Protein AF-A0A557XUX2-F1 (afdb_monomer_lite)

pLDDT: mean 74.38, std 16.82, range [38.16, 96.44]

Sequence (287 aa):
MSWQYRKSKKVGPFRFTASKRGVSSSVGFGGYRVTRRADGSYQRTVRIPGTGVYNTRRIGSPRRPQSALSSGVGFGVGFMLTRLLFWPLLIIGVLLLVFAWKALLVWGLIITAIVLTRRYLRQRQRADGFADLNVSGPLAQTVCQILDASVEANGTLNIKDALNTVLDANPSLPVVEAGSYIGGIIGTYRPQYRPLVPANVGTIAEDAYRERVFLRTLAKNGVNIRQPIDQAHTVCQVLDTGVTFEQMSWRVAKLNDISPLDAARFVGTAIAAYCPQHNSLMEEPPK

Foldseek 3Di:
DDDWDWDWDDDPQKIWIQGPLGIKIKGDDDFWIWIQDSLRWIWIWGGDPPPRDIDIDIDDDRPDPPPPPDPDDDPPVVVVVCVVVVVVVVVVVVVVVVVVVVVVVVVVVVVVVVVVVVVVVVVVCVVVVVVVPPCVDVVVVVLVVVQVVCCVPPVARPVVVSLVVQCVVPVPDDSVVSLVVVVVSCVPPPVPCVVRPDPCVVVVVLLVVLVVVLVVQLVVVVQDAPPLPVVLVVLQVVVVVVDALQRQLVVRCVVGVHDSVSSSSSSQSSCVRPPVVCNVSVVDDDD

Radius of gyration: 44.86 Å; chains: 1; bounding box: 102×71×106 Å

Secondary structure (DSSP, 8-state):
-----EEEEEETTEEEEEETTEEEEEEEETTEEEEE-TTS-EEEEEE-TTT--EEEEEES--------------TTTHHHHHHHHHHHHHHHHHHHHHHHHHHHHHHHHHHHHHHHHHHHHHHHHHHHHHHS--TTSHHHHHHHHHHHHHHHHHSS--HHHHHHHHHHH-TTS-HHHHHHHHHHHHHHH-GGGGGGS-TTHHHHHHHHHHHHHHHHHHHHTT---SSHHHHHHHHHHHHTTT--HHHHHHHHHHHHT--HHHHHHHHHHHHHHH-GGGGGGGT----

Organism: NCBI:txid2592811

InterPro domains:
  IPR007969 Domain of unknown function DUF732 [PF05305] (211-277)
  IPR025330 Domain of unknown function DUF4236 [PF14020] (3-55)

Structure (mmCIF, N/CA/C/O backbone):
data_AF-A0A557XUX2-F1
#
_entry.id   AF-A0A557XUX2-F1
#
loop_
_atom_site.group_PDB
_atom_site.id
_atom_site.type_symbol
_atom_site.label_atom_id
_atom_site.label_alt_id
_atom_site.label_comp_id
_atom_site.label_asym_id
_atom_site.label_entity_id
_atom_site.label_seq_id
_atom_site.pdbx_PDB_ins_code
_atom_site.Cartn_x
_atom_site.Cartn_y
_atom_site.Cartn_z
_atom_site.occupancy
_atom_site.B_iso_or_equiv
_atom_site.auth_seq_id
_atom_site.auth_comp_id
_atom_site.auth_asym_id
_atom_site.auth_atom_id
_atom_site.pdbx_PDB_model_num
ATOM 1 N N . MET A 1 1 ? 68.648 -26.280 -43.657 1.00 55.72 1 MET A N 1
ATOM 2 C CA . MET A 1 1 ? 67.562 -26.905 -42.862 1.00 55.72 1 MET A CA 1
ATOM 3 C C . MET A 1 1 ? 66.474 -25.872 -42.577 1.00 55.72 1 MET A C 1
ATOM 5 O O . MET A 1 1 ? 66.709 -24.946 -41.811 1.00 55.72 1 MET A O 1
ATOM 9 N N . SER A 1 2 ? 65.302 -25.953 -43.218 1.00 70.75 2 SER A N 1
ATOM 10 C CA . SER A 1 2 ? 64.223 -24.987 -42.956 1.00 70.75 2 SER A CA 1
ATOM 11 C C . SER A 1 2 ? 63.582 -25.276 -41.594 1.00 70.75 2 SER A C 1
ATOM 13 O O . SER A 1 2 ? 62.934 -26.310 -41.437 1.00 70.75 2 SER A O 1
ATOM 15 N N . TRP A 1 3 ? 63.714 -24.375 -40.621 1.00 68.56 3 TRP A N 1
ATOM 16 C CA . TRP A 1 3 ? 62.995 -24.474 -39.346 1.00 68.56 3 TRP A CA 1
ATOM 17 C C . TRP A 1 3 ? 61.487 -24.480 -39.606 1.00 68.56 3 TRP A C 1
ATOM 19 O O . TRP A 1 3 ? 60.969 -23.500 -40.132 1.00 68.56 3 TRP A O 1
ATOM 29 N N . GLN A 1 4 ? 60.763 -25.553 -39.285 1.00 77.50 4 GLN A N 1
ATOM 30 C CA . GLN A 1 4 ? 59.304 -25.613 -39.430 1.00 77.50 4 GLN A CA 1
ATOM 31 C C . GLN A 1 4 ? 58.644 -25.444 -38.057 1.00 77.50 4 GLN A C 1
ATOM 33 O O . GLN A 1 4 ? 58.674 -26.350 -37.232 1.00 77.50 4 GLN A O 1
ATOM 38 N N . TYR A 1 5 ? 58.020 -24.288 -37.807 1.00 76.44 5 TYR A N 1
ATOM 39 C CA . TYR A 1 5 ? 57.214 -24.082 -36.603 1.00 76.44 5 TYR A CA 1
ATOM 40 C C . TYR A 1 5 ? 55.754 -24.451 -36.880 1.00 76.44 5 TYR A C 1
ATOM 42 O O . TYR A 1 5 ? 55.067 -23.807 -37.682 1.00 76.44 5 TYR A O 1
ATOM 50 N N . ARG A 1 6 ? 55.284 -25.501 -36.204 1.00 83.19 6 ARG A N 1
ATOM 51 C CA . ARG A 1 6 ? 53.879 -25.908 -36.170 1.00 83.19 6 ARG A CA 1
ATOM 52 C C . ARG A 1 6 ? 53.527 -26.322 -34.750 1.00 83.19 6 ARG A C 1
ATOM 54 O O . ARG A 1 6 ? 54.064 -27.299 -34.236 1.00 83.19 6 ARG A O 1
ATOM 61 N N . LYS A 1 7 ? 52.588 -25.615 -34.129 1.00 86.00 7 LYS A N 1
ATOM 62 C CA . LYS A 1 7 ? 52.033 -25.992 -32.824 1.00 86.00 7 LYS A CA 1
ATOM 63 C C . LYS A 1 7 ? 50.523 -26.109 -32.951 1.00 86.00 7 LYS A C 1
ATOM 65 O O . LYS A 1 7 ? 49.873 -25.258 -33.553 1.00 86.00 7 LYS A O 1
ATOM 70 N N . SER A 1 8 ? 49.956 -27.187 -32.415 1.00 85.69 8 SER A N 1
ATOM 71 C CA . SER A 1 8 ? 48.505 -27.358 -32.357 1.00 85.69 8 SER A CA 1
ATOM 72 C C . SER A 1 8 ? 48.067 -27.752 -30.960 1.00 85.69 8 SER A C 1
ATOM 74 O O . SER A 1 8 ? 48.610 -28.715 -30.425 1.00 85.69 8 SER A O 1
ATOM 76 N N . LYS A 1 9 ? 47.065 -27.060 -30.412 1.00 88.31 9 LYS A N 1
ATOM 77 C CA . LYS A 1 9 ? 46.442 -27.383 -29.123 1.00 88.31 9 LYS A CA 1
ATOM 78 C C . LYS A 1 9 ? 44.961 -27.688 -29.353 1.00 88.31 9 LYS A C 1
ATOM 80 O O . LYS A 1 9 ? 44.287 -26.995 -30.120 1.00 88.31 9 LYS A O 1
ATOM 85 N N . LYS A 1 10 ? 44.483 -28.779 -28.755 1.00 82.94 10 LYS A N 1
ATOM 86 C CA . LYS A 1 10 ? 43.071 -29.179 -28.768 1.00 82.94 10 LYS A CA 1
ATOM 87 C C . LYS A 1 10 ? 42.439 -28.750 -27.450 1.00 82.94 10 LYS A C 1
ATOM 89 O O . LYS A 1 10 ? 43.042 -28.961 -26.404 1.00 82.94 10 LYS A O 1
ATOM 94 N N . VAL A 1 11 ? 41.253 -28.165 -27.525 1.00 83.62 11 VAL A N 1
ATOM 95 C CA . VAL A 1 11 ? 40.433 -27.787 -26.374 1.00 83.62 11 VAL A CA 1
ATOM 96 C C . VAL A 1 11 ? 39.006 -28.224 -26.706 1.00 83.62 11 VAL A C 1
ATOM 98 O O . VAL A 1 11 ? 38.283 -27.538 -27.428 1.00 83.62 11 VAL A O 1
ATOM 101 N N . GLY A 1 12 ? 38.643 -29.434 -26.271 1.00 83.81 12 GLY A N 1
ATOM 102 C CA . GLY A 1 12 ? 37.347 -30.049 -26.575 1.00 83.81 12 GLY A CA 1
ATOM 103 C C . GLY A 1 12 ? 37.102 -30.235 -28.087 1.00 83.81 12 GLY A C 1
ATOM 104 O O . GLY A 1 12 ? 38.005 -30.697 -28.794 1.00 83.81 12 GLY A O 1
ATOM 105 N N . PRO A 1 13 ? 35.915 -29.875 -28.617 1.00 80.38 13 PRO A N 1
ATOM 106 C CA . PRO A 1 13 ? 35.594 -30.008 -30.042 1.00 80.38 13 PRO A CA 1
ATOM 107 C C . PRO A 1 13 ? 36.349 -29.003 -30.928 1.00 80.38 13 PRO A C 1
ATOM 109 O O . PRO A 1 13 ? 36.249 -29.070 -32.155 1.00 80.38 13 PRO A O 1
ATOM 112 N N . PHE A 1 14 ? 37.125 -28.089 -30.330 1.00 86.00 14 PHE A N 1
ATOM 113 C CA . PHE A 1 14 ? 37.915 -27.083 -31.026 1.00 86.00 14 PHE A CA 1
ATOM 114 C C . PHE A 1 14 ? 39.403 -27.451 -31.057 1.00 86.00 14 PHE A C 1
ATOM 116 O O . PHE A 1 14 ? 40.011 -27.879 -30.075 1.00 86.00 14 PHE A O 1
ATOM 123 N N . ARG A 1 15 ? 40.040 -27.240 -32.208 1.00 84.12 15 ARG A N 1
ATOM 124 C CA . ARG A 1 15 ? 41.489 -27.376 -32.388 1.00 84.12 15 ARG A CA 1
ATOM 125 C C . ARG A 1 15 ? 42.036 -26.132 -33.057 1.00 84.12 15 ARG A C 1
ATOM 127 O O . ARG A 1 15 ? 41.608 -25.790 -34.157 1.00 84.12 15 ARG A O 1
ATOM 134 N N . PHE A 1 16 ? 43.048 -25.543 -32.437 1.00 89.56 16 PHE A N 1
ATOM 135 C CA . PHE A 1 16 ? 43.790 -24.415 -32.982 1.00 89.56 16 PHE A CA 1
ATOM 136 C C . PHE A 1 16 ? 45.163 -24.900 -33.439 1.00 89.56 16 PHE A C 1
ATOM 138 O O . PHE A 1 16 ? 45.843 -25.632 -32.719 1.00 89.56 16 PHE A O 1
ATOM 145 N N . THR A 1 17 ? 45.556 -24.554 -34.663 1.00 87.31 17 THR A N 1
ATOM 146 C CA . THR A 1 17 ? 46.877 -24.872 -35.221 1.00 87.31 17 THR A CA 1
ATOM 147 C C . THR A 1 17 ? 47.522 -23.596 -35.733 1.00 87.31 17 THR A C 1
ATOM 149 O O . THR A 1 17 ? 47.038 -23.003 -36.698 1.00 87.31 17 THR A O 1
ATOM 152 N N . ALA A 1 18 ? 48.622 -23.203 -35.099 1.00 85.81 18 ALA A N 1
ATOM 153 C CA . ALA A 1 18 ? 49.483 -22.120 -35.542 1.00 85.81 18 ALA A CA 1
ATOM 154 C C . ALA A 1 18 ? 50.598 -22.689 -36.430 1.00 85.81 18 ALA A C 1
ATOM 156 O O . ALA A 1 18 ? 51.245 -23.685 -36.088 1.00 85.81 18 ALA A O 1
ATOM 157 N N . SER A 1 19 ? 50.792 -22.075 -37.593 1.00 82.06 19 SER A N 1
ATOM 158 C CA . SER A 1 19 ? 51.809 -22.442 -38.580 1.00 82.06 19 SER A CA 1
ATOM 159 C C . SER A 1 19 ? 52.417 -21.182 -39.194 1.00 82.06 19 SER A C 1
ATOM 161 O O . SER A 1 19 ? 51.847 -20.103 -39.057 1.00 82.06 19 SER A O 1
ATOM 163 N N . LYS A 1 20 ? 53.514 -21.313 -39.950 1.00 77.12 20 LYS A N 1
ATOM 164 C CA . LYS A 1 20 ? 54.128 -20.187 -40.682 1.00 77.12 20 LYS A CA 1
ATOM 165 C C . LYS A 1 20 ? 53.169 -19.406 -41.590 1.00 77.12 20 LYS A C 1
ATOM 167 O O . LYS A 1 20 ? 53.415 -18.240 -41.853 1.00 77.12 20 LYS A O 1
ATOM 172 N N . ARG A 1 21 ? 52.103 -20.045 -42.088 1.00 73.50 21 ARG A N 1
ATOM 173 C CA . ARG A 1 21 ? 51.112 -19.414 -42.978 1.00 73.50 21 ARG A CA 1
ATOM 174 C C . ARG A 1 21 ? 49.969 -18.726 -42.220 1.00 73.50 21 ARG A C 1
ATOM 176 O O . ARG A 1 21 ? 49.113 -18.138 -42.862 1.00 73.50 21 ARG A O 1
ATOM 183 N N . GLY A 1 22 ? 49.932 -18.825 -40.888 1.00 80.00 22 GLY A N 1
ATOM 184 C CA . GLY A 1 22 ? 48.901 -18.235 -40.032 1.00 80.00 22 GLY A CA 1
ATOM 185 C C . GLY A 1 22 ? 48.239 -19.233 -39.076 1.00 80.00 22 GLY A C 1
ATOM 186 O O . GLY A 1 22 ? 48.661 -20.392 -38.938 1.00 80.00 22 GLY A O 1
ATOM 187 N N . VAL A 1 23 ? 47.186 -18.759 -38.405 1.00 83.31 23 VAL A N 1
ATOM 188 C CA . VAL A 1 23 ? 46.397 -19.520 -37.427 1.00 83.31 23 VAL A CA 1
ATOM 189 C C . VAL A 1 23 ? 45.176 -20.128 -38.112 1.00 83.31 23 VAL A C 1
ATOM 191 O O . VAL A 1 23 ? 44.406 -19.441 -38.774 1.00 83.31 23 VAL A O 1
ATOM 194 N N . SER A 1 24 ? 44.993 -21.434 -37.936 1.00 82.69 24 SER A N 1
ATOM 195 C CA . SER A 1 24 ? 43.801 -22.163 -38.374 1.00 82.69 24 SER A CA 1
ATOM 196 C C . SER A 1 24 ? 43.030 -22.677 -37.167 1.00 82.69 24 SER A C 1
ATOM 198 O O . SER A 1 24 ? 43.626 -23.118 -36.179 1.00 82.69 24 SER A O 1
ATOM 200 N N . SER A 1 25 ? 41.706 -22.637 -37.252 1.00 88.50 25 SER A N 1
ATOM 201 C CA . SER A 1 25 ? 40.810 -23.180 -36.236 1.00 88.50 25 SER A CA 1
ATOM 202 C C . SER A 1 25 ? 39.904 -24.225 -36.868 1.00 88.50 25 SER A C 1
ATOM 204 O O . SER A 1 25 ? 39.473 -24.103 -38.011 1.00 88.50 25 SER A O 1
ATOM 206 N N . SER A 1 26 ? 39.628 -25.299 -36.144 1.00 85.12 26 SER A N 1
ATOM 207 C CA . SER A 1 26 ? 38.652 -26.291 -36.579 1.00 85.12 26 SER A CA 1
ATOM 208 C C . SER A 1 26 ? 37.741 -26.665 -35.437 1.00 85.12 26 SER A C 1
ATOM 210 O O . SER A 1 26 ? 38.233 -26.855 -34.328 1.00 85.12 26 SER A O 1
ATOM 212 N N . VAL A 1 27 ? 36.461 -26.821 -35.745 1.00 88.06 27 VAL A N 1
ATOM 213 C CA . VAL A 1 27 ? 35.429 -27.309 -34.836 1.00 88.06 27 VAL A CA 1
ATOM 214 C C . VAL A 1 27 ? 34.801 -28.558 -35.438 1.00 88.06 27 VAL A C 1
ATOM 216 O O . VAL A 1 27 ? 34.505 -28.591 -36.635 1.00 88.06 27 VAL A O 1
ATOM 219 N N . GLY A 1 28 ? 34.642 -29.617 -34.654 1.00 81.12 28 GLY A N 1
ATOM 220 C CA . GLY A 1 28 ? 33.952 -30.808 -35.134 1.00 81.12 28 GLY A CA 1
ATOM 221 C C . GLY A 1 28 ? 33.774 -31.886 -34.082 1.00 81.12 28 GLY A C 1
ATOM 222 O O . GLY A 1 28 ? 34.595 -32.025 -33.177 1.00 81.12 28 GLY A O 1
ATOM 223 N N . PHE A 1 29 ? 32.713 -32.667 -34.249 1.00 76.12 29 PHE A N 1
ATOM 224 C CA . PHE A 1 29 ? 32.339 -33.780 -33.388 1.00 76.12 29 PHE A CA 1
ATOM 225 C C . PHE A 1 29 ? 31.691 -34.890 -34.230 1.00 76.12 29 PHE A C 1
ATOM 227 O O . PHE A 1 29 ? 31.008 -34.597 -35.210 1.00 76.12 29 PHE A O 1
ATOM 234 N N . GLY A 1 30 ? 31.944 -36.156 -33.875 1.00 70.81 30 GLY A N 1
ATOM 235 C CA . GLY A 1 30 ? 31.104 -37.304 -34.255 1.00 70.81 30 GLY A CA 1
ATOM 236 C C . GLY A 1 30 ? 30.671 -37.418 -35.724 1.00 70.81 30 GLY A C 1
ATOM 237 O O . GLY A 1 30 ? 29.513 -37.707 -35.982 1.00 70.81 30 GLY A O 1
ATOM 238 N N . GLY A 1 31 ? 31.569 -37.175 -36.687 1.00 77.25 31 GLY A N 1
ATOM 239 C CA . GLY A 1 31 ? 31.286 -37.321 -38.127 1.00 77.25 31 GLY A CA 1
ATOM 240 C C . GLY A 1 31 ? 31.215 -36.007 -38.910 1.00 77.25 31 GLY A C 1
ATOM 241 O O . GLY A 1 31 ? 31.372 -36.018 -40.128 1.00 77.25 31 GLY A O 1
ATOM 242 N N . TYR A 1 32 ? 31.099 -34.857 -38.242 1.00 83.56 32 TYR A N 1
ATOM 243 C CA . TYR A 1 32 ? 31.076 -33.546 -38.895 1.00 83.56 32 TYR A CA 1
ATOM 244 C C . TYR A 1 32 ? 32.201 -32.637 -38.398 1.00 83.56 32 TYR A C 1
ATOM 246 O O . TYR A 1 32 ? 32.361 -32.427 -37.196 1.00 83.56 32 TYR A O 1
ATOM 254 N N . ARG A 1 33 ? 32.994 -32.067 -39.314 1.00 81.81 33 ARG A N 1
ATOM 255 C CA . ARG A 1 33 ? 34.072 -31.130 -38.972 1.00 81.81 33 ARG A CA 1
ATOM 256 C C . ARG A 1 33 ? 34.165 -29.985 -39.967 1.00 81.81 33 ARG A C 1
ATOM 258 O O . ARG A 1 33 ? 34.251 -30.206 -41.172 1.00 81.81 33 ARG A O 1
ATOM 265 N N . VAL A 1 34 ? 34.263 -28.766 -39.452 1.00 87.44 34 VAL A N 1
ATOM 266 C CA . VAL A 1 34 ? 34.557 -27.561 -40.229 1.00 87.44 34 VAL A CA 1
ATOM 267 C C . VAL A 1 34 ? 35.918 -27.028 -39.805 1.00 87.44 34 VAL A C 1
ATOM 269 O O . VAL A 1 34 ? 36.206 -26.859 -38.623 1.00 87.44 34 VAL A O 1
ATOM 272 N N . THR A 1 35 ? 36.792 -26.792 -40.775 1.00 84.88 35 THR A N 1
ATOM 273 C CA . THR A 1 35 ? 38.131 -26.240 -40.562 1.00 84.88 35 THR A CA 1
ATOM 274 C C . THR A 1 35 ? 38.252 -24.928 -41.309 1.00 84.88 35 THR A C 1
ATOM 276 O O . THR A 1 35 ? 38.143 -24.907 -42.529 1.00 84.88 35 THR A O 1
ATOM 279 N N . ARG A 1 36 ? 38.525 -23.844 -40.590 1.00 86.00 36 ARG A N 1
ATOM 280 C CA . ARG A 1 36 ? 38.968 -22.581 -41.165 1.00 86.00 36 ARG A CA 1
ATOM 281 C C . ARG A 1 36 ? 40.484 -22.624 -41.298 1.00 86.00 36 ARG A C 1
ATOM 283 O O . ARG A 1 36 ? 41.202 -22.744 -40.303 1.00 86.00 36 ARG A O 1
ATOM 290 N N . ARG A 1 37 ? 40.977 -22.583 -42.529 1.00 81.81 37 ARG A N 1
ATOM 291 C CA . ARG A 1 37 ? 42.411 -22.608 -42.820 1.00 81.81 37 ARG A CA 1
ATOM 292 C C . ARG A 1 37 ? 43.014 -21.208 -42.769 1.00 81.81 37 ARG A C 1
ATOM 294 O O . ARG A 1 37 ? 42.309 -20.204 -42.787 1.00 81.81 37 ARG A O 1
ATOM 301 N N . ALA A 1 38 ? 44.341 -21.165 -42.714 1.00 77.75 38 ALA A N 1
ATOM 302 C CA . ALA A 1 38 ? 45.095 -19.918 -42.667 1.00 77.75 38 ALA A CA 1
ATOM 303 C C . ALA A 1 38 ? 44.995 -19.089 -43.968 1.00 77.75 38 ALA A C 1
ATOM 305 O O . ALA A 1 38 ? 45.224 -17.890 -43.939 1.00 77.75 38 ALA A O 1
ATOM 306 N N . ASP A 1 39 ? 44.600 -19.709 -45.087 1.00 73.31 39 ASP A N 1
ATOM 307 C CA . ASP A 1 39 ? 44.318 -19.051 -46.375 1.00 73.31 39 ASP A CA 1
ATOM 308 C C . ASP A 1 39 ? 42.904 -18.433 -46.449 1.00 73.31 39 ASP A C 1
ATOM 310 O O . ASP A 1 39 ? 42.496 -17.929 -47.493 1.00 73.31 39 ASP A O 1
ATOM 314 N N . GLY A 1 40 ? 42.132 -18.501 -45.359 1.00 73.62 40 GLY A N 1
ATOM 315 C CA . GLY A 1 40 ? 40.749 -18.031 -45.305 1.00 73.62 40 GLY A CA 1
ATOM 316 C C . GLY A 1 40 ? 39.729 -18.992 -45.922 1.00 73.62 40 GLY A C 1
ATOM 317 O O . GLY A 1 40 ? 38.533 -18.720 -45.834 1.00 73.62 40 GLY A O 1
ATOM 318 N N . SER A 1 41 ? 40.158 -20.126 -46.492 1.00 81.44 41 SER A N 1
ATOM 319 C CA . SER A 1 41 ? 39.240 -21.144 -47.009 1.00 81.44 41 SER A CA 1
ATOM 320 C C . SER A 1 41 ? 38.597 -21.946 -45.873 1.00 81.44 41 SER A C 1
ATOM 322 O O . SER A 1 41 ? 39.231 -22.249 -44.852 1.00 81.44 41 SER A O 1
ATOM 324 N N . TYR A 1 42 ? 37.334 -22.331 -46.058 1.00 88.25 42 TYR A N 1
ATOM 325 C CA . TYR A 1 42 ? 36.645 -23.257 -45.166 1.00 88.25 42 TYR A CA 1
ATOM 326 C C . TYR A 1 42 ? 36.701 -24.659 -45.767 1.00 88.25 42 TYR A C 1
ATOM 328 O O . TYR A 1 42 ? 36.461 -24.862 -46.950 1.00 88.25 42 TYR A O 1
ATOM 336 N N . GLN A 1 43 ? 37.033 -25.663 -44.968 1.00 86.06 43 GLN A N 1
ATOM 337 C CA . GLN A 1 43 ? 36.965 -27.064 -45.366 1.00 86.06 43 GLN A CA 1
ATOM 338 C C . GLN A 1 43 ? 35.928 -27.762 -44.499 1.00 86.06 43 GLN A C 1
ATOM 340 O O . GLN A 1 43 ? 36.078 -27.822 -43.279 1.00 86.06 43 GLN A O 1
ATOM 345 N N . ARG A 1 44 ? 34.895 -28.308 -45.137 1.00 90.50 44 ARG A N 1
ATOM 346 C CA . ARG A 1 44 ? 33.876 -29.139 -44.502 1.00 90.50 44 ARG A CA 1
ATOM 347 C C . ARG A 1 44 ? 34.206 -30.601 -44.768 1.00 90.50 44 ARG A C 1
ATOM 349 O O . ARG A 1 44 ? 34.337 -31.000 -45.921 1.00 90.50 44 ARG A O 1
ATOM 356 N N . THR A 1 45 ? 34.328 -31.384 -43.707 1.00 86.50 45 THR A N 1
ATOM 357 C CA . THR A 1 45 ? 34.511 -32.835 -43.748 1.00 86.50 45 THR A CA 1
ATOM 358 C C . THR A 1 45 ? 33.286 -33.490 -43.132 1.00 86.50 45 THR A C 1
ATOM 360 O O . THR A 1 45 ? 32.979 -33.236 -41.968 1.00 86.50 45 THR A O 1
ATOM 363 N N . VAL A 1 46 ? 32.612 -34.337 -43.905 1.00 86.31 46 VAL A N 1
ATOM 364 C CA . VAL A 1 46 ? 31.513 -35.187 -43.436 1.00 86.31 46 VAL A CA 1
ATOM 365 C C . VAL A 1 46 ? 31.969 -36.638 -43.544 1.00 86.31 46 VAL A C 1
ATOM 367 O O . VAL A 1 46 ? 32.471 -37.050 -44.588 1.00 86.31 46 VAL A O 1
ATOM 370 N N . ARG A 1 47 ? 31.847 -37.396 -42.459 1.00 84.25 47 ARG A N 1
ATOM 371 C CA . ARG A 1 47 ? 32.191 -38.813 -42.365 1.00 84.25 47 ARG A CA 1
ATOM 372 C C . ARG A 1 47 ? 30.959 -39.575 -41.904 1.00 84.25 47 ARG A C 1
ATOM 374 O O . ARG A 1 47 ? 30.375 -39.216 -40.884 1.00 84.25 47 ARG A O 1
ATOM 381 N N . ILE A 1 48 ? 30.623 -40.634 -42.632 1.00 80.62 48 ILE A N 1
ATOM 382 C CA . ILE A 1 48 ? 29.577 -41.570 -42.230 1.00 80.62 48 ILE A CA 1
ATOM 383 C C . ILE A 1 48 ? 30.216 -42.562 -41.240 1.00 80.62 48 ILE A C 1
ATOM 385 O O . ILE A 1 48 ? 31.238 -43.176 -41.566 1.00 80.62 48 ILE A O 1
ATOM 389 N N . PRO A 1 49 ? 29.711 -42.663 -40.000 1.00 75.94 49 PRO A N 1
ATOM 390 C CA . PRO A 1 49 ? 30.261 -43.580 -39.008 1.00 75.94 49 PRO A CA 1
ATOM 391 C C . PRO A 1 49 ? 30.083 -45.036 -39.465 1.00 75.94 49 PRO A C 1
ATOM 393 O O . PRO A 1 49 ? 29.065 -45.387 -40.049 1.00 75.94 49 PRO A O 1
ATOM 396 N N . GLY A 1 50 ? 31.091 -45.880 -39.229 1.00 73.12 50 GLY A N 1
ATOM 397 C CA . GLY A 1 50 ? 31.032 -47.320 -39.518 1.00 73.12 50 GLY A CA 1
ATOM 398 C C . GLY A 1 50 ? 31.295 -47.745 -40.970 1.00 73.12 50 GLY A C 1
ATOM 399 O O . GLY A 1 50 ? 31.567 -48.915 -41.194 1.00 73.12 50 GLY A O 1
ATOM 400 N N . THR A 1 51 ? 31.295 -46.830 -41.947 1.00 78.62 51 THR A N 1
ATOM 401 C CA . THR A 1 51 ? 31.421 -47.192 -43.380 1.00 78.62 51 THR A CA 1
ATOM 402 C C . THR A 1 51 ? 32.755 -46.804 -44.024 1.00 78.62 51 THR A C 1
ATOM 404 O O . THR A 1 51 ? 33.004 -47.131 -45.178 1.00 78.62 51 THR A O 1
ATOM 407 N N . GLY A 1 52 ? 33.623 -46.066 -43.319 1.00 78.50 52 GLY A N 1
ATOM 408 C CA . GLY A 1 52 ? 34.925 -45.613 -43.839 1.00 78.50 52 GLY A CA 1
ATOM 409 C C . GLY A 1 52 ? 34.853 -44.497 -44.897 1.00 78.50 52 GLY A C 1
ATOM 410 O O . GLY A 1 52 ? 35.883 -43.922 -45.251 1.00 78.50 52 GLY A O 1
ATOM 411 N N . VAL A 1 53 ? 33.654 -44.123 -45.350 1.00 79.56 53 VAL A N 1
ATOM 412 C CA . VAL A 1 53 ? 33.447 -43.115 -46.396 1.00 79.56 53 VAL A CA 1
ATOM 413 C C . VAL A 1 53 ? 33.502 -41.701 -45.811 1.00 79.56 53 VAL A C 1
ATOM 415 O O . VAL A 1 53 ? 32.822 -41.367 -44.834 1.00 79.56 53 VAL A O 1
ATOM 418 N N . TYR A 1 54 ? 34.314 -40.836 -46.423 1.00 79.25 54 TYR A N 1
ATOM 419 C CA . TYR A 1 54 ? 34.428 -39.424 -46.067 1.00 79.25 54 TYR A CA 1
ATOM 420 C C . TYR A 1 54 ? 34.324 -38.535 -47.308 1.00 79.25 54 TYR A C 1
ATOM 422 O O . TYR A 1 54 ? 34.902 -38.830 -48.348 1.00 79.25 54 TYR A O 1
ATOM 430 N N . ASN A 1 55 ? 33.629 -37.406 -47.181 1.00 83.06 55 ASN A N 1
ATOM 431 C CA . ASN A 1 55 ? 33.590 -36.364 -48.201 1.00 83.06 55 ASN A CA 1
ATOM 432 C C . ASN A 1 55 ? 34.167 -35.071 -47.618 1.00 83.06 55 ASN A C 1
ATOM 434 O O . ASN A 1 55 ? 33.693 -34.561 -46.596 1.00 83.06 55 ASN A O 1
ATOM 438 N N . THR A 1 56 ? 35.217 -34.546 -48.252 1.00 84.44 56 THR A N 1
ATOM 439 C CA . THR A 1 56 ? 35.789 -33.243 -47.908 1.00 84.44 56 THR A CA 1
ATOM 440 C C . THR A 1 56 ? 35.536 -32.242 -49.019 1.00 84.44 56 THR A C 1
ATOM 442 O O . THR A 1 56 ? 36.088 -32.385 -50.108 1.00 84.44 56 THR A O 1
ATOM 445 N N . ARG A 1 57 ? 34.801 -31.170 -48.723 1.00 83.38 57 ARG A N 1
ATOM 446 C CA . ARG A 1 57 ? 34.573 -30.066 -49.660 1.00 83.38 57 ARG A CA 1
ATOM 447 C C . ARG A 1 57 ? 35.237 -28.795 -49.147 1.00 83.38 57 ARG A C 1
ATOM 449 O O . ARG A 1 57 ? 35.035 -28.398 -47.998 1.00 83.38 57 ARG A O 1
ATOM 456 N N . ARG A 1 58 ? 36.047 -28.155 -49.994 1.00 80.50 58 ARG A N 1
ATOM 457 C CA . ARG A 1 58 ? 36.516 -26.784 -49.755 1.00 80.50 58 ARG A CA 1
ATOM 458 C C . ARG A 1 58 ? 35.399 -25.823 -50.166 1.00 80.50 58 ARG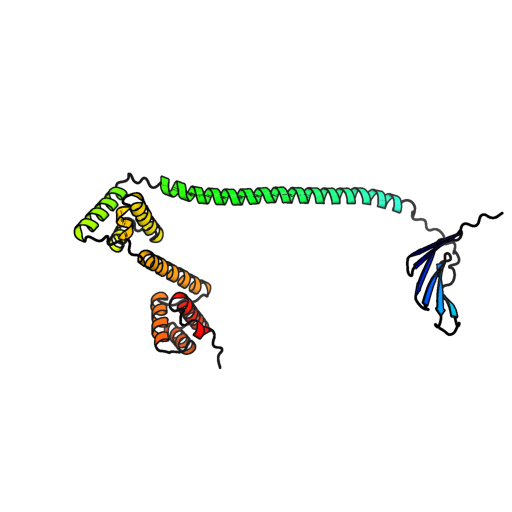 A C 1
ATOM 460 O O . ARG A 1 58 ? 34.883 -25.915 -51.272 1.00 80.50 58 ARG A O 1
ATOM 467 N N . ILE A 1 59 ? 35.017 -24.950 -49.250 1.00 76.75 59 ILE A N 1
ATOM 468 C CA . ILE A 1 59 ? 33.985 -23.932 -49.381 1.00 76.75 59 ILE A CA 1
ATOM 469 C C . ILE A 1 59 ? 34.716 -22.593 -49.237 1.00 76.75 59 ILE A C 1
ATOM 471 O O . ILE A 1 59 ? 35.250 -22.273 -48.175 1.00 76.75 59 ILE A O 1
ATOM 475 N N . GLY A 1 60 ? 34.809 -21.849 -50.336 1.00 65.88 60 GLY A N 1
ATOM 476 C CA . GLY A 1 60 ? 35.555 -20.593 -50.420 1.00 65.88 60 GLY A CA 1
ATOM 477 C C . GLY A 1 60 ? 36.858 -20.721 -51.212 1.00 65.88 60 GLY A C 1
ATOM 478 O O . GLY A 1 60 ? 37.676 -21.609 -50.965 1.00 65.88 60 GLY A O 1
ATOM 479 N N . SER A 1 61 ? 37.032 -19.816 -52.174 1.00 60.38 61 SER A N 1
ATOM 480 C CA . SER A 1 61 ? 38.292 -19.610 -52.888 1.00 60.38 61 SER A CA 1
ATOM 481 C C . SER A 1 61 ? 39.238 -18.790 -52.001 1.00 60.38 61 SER A C 1
ATOM 483 O O . SER A 1 61 ? 38.751 -17.884 -51.314 1.00 60.38 61 SER A O 1
ATOM 485 N N . PRO A 1 62 ? 40.558 -19.061 -51.969 1.00 57.72 62 PRO A N 1
ATOM 486 C CA . PRO A 1 62 ? 41.496 -18.122 -51.367 1.00 57.72 62 PRO A CA 1
ATOM 487 C C . PRO A 1 62 ? 41.287 -16.769 -52.051 1.00 57.72 62 PRO A C 1
ATOM 489 O O . PRO A 1 62 ? 41.406 -16.673 -53.274 1.00 57.72 62 PRO A O 1
ATOM 492 N N . ARG A 1 63 ? 40.929 -15.723 -51.292 1.00 53.41 63 ARG A N 1
ATOM 493 C CA . ARG A 1 63 ? 40.952 -14.363 -51.842 1.00 53.41 63 ARG A CA 1
ATOM 494 C C . ARG A 1 63 ? 42.378 -14.146 -52.337 1.00 53.41 63 ARG A C 1
ATOM 496 O O . ARG A 1 63 ? 43.303 -14.105 -51.527 1.00 53.41 63 ARG A O 1
ATOM 503 N N . ARG A 1 64 ? 42.563 -14.051 -53.662 1.00 55.72 64 ARG A N 1
ATOM 504 C CA . ARG A 1 64 ? 43.772 -13.443 -54.224 1.00 55.72 64 ARG A CA 1
ATOM 505 C C . ARG A 1 64 ? 43.933 -12.117 -53.476 1.00 55.72 64 ARG A C 1
ATOM 507 O O . ARG A 1 64 ? 42.927 -11.410 -53.364 1.00 55.72 64 ARG A O 1
ATOM 514 N N . PRO A 1 65 ? 45.112 -11.795 -52.922 1.00 50.69 65 PRO A N 1
ATOM 515 C CA . PRO A 1 65 ? 45.357 -10.455 -52.429 1.00 50.69 65 PRO A CA 1
ATOM 516 C C . PRO A 1 65 ? 45.308 -9.548 -53.656 1.00 50.69 65 PRO A C 1
ATOM 518 O O . PRO A 1 65 ? 46.300 -9.352 -54.347 1.00 50.69 65 PRO A O 1
ATOM 521 N N . GLN A 1 66 ? 44.107 -9.083 -53.998 1.00 52.56 66 GLN A N 1
ATOM 522 C CA . GLN A 1 66 ? 43.949 -7.915 -54.828 1.00 52.56 66 GLN A CA 1
ATOM 523 C C . GLN A 1 66 ? 44.624 -6.818 -54.028 1.00 52.56 66 GLN A C 1
ATOM 525 O O . GLN A 1 66 ? 44.222 -6.514 -52.903 1.00 52.56 66 GLN A O 1
ATOM 530 N N . SER A 1 67 ? 45.713 -6.324 -54.597 1.00 52.19 67 SER A N 1
ATOM 531 C CA . SER A 1 67 ? 46.216 -4.978 -54.427 1.00 52.19 67 SER A CA 1
ATOM 532 C C . SER A 1 67 ? 45.032 -4.013 -54.499 1.00 52.19 67 SER A C 1
ATOM 534 O O . SER A 1 67 ? 44.699 -3.463 -55.543 1.00 52.19 67 SER A O 1
ATOM 536 N N . ALA A 1 68 ? 44.345 -3.862 -53.369 1.00 47.91 68 ALA A N 1
ATOM 537 C CA . ALA A 1 68 ? 43.444 -2.766 -53.129 1.00 47.91 68 ALA A CA 1
ATOM 538 C C . ALA A 1 68 ? 44.352 -1.560 -52.948 1.00 47.91 68 ALA A C 1
ATOM 540 O O . ALA A 1 68 ? 44.985 -1.380 -51.906 1.00 47.91 68 ALA A O 1
ATOM 541 N N . LEU A 1 69 ? 44.466 -0.821 -54.047 1.00 47.66 69 LEU A N 1
ATOM 542 C CA . LEU A 1 69 ? 44.780 0.590 -54.106 1.00 47.66 69 LEU A CA 1
ATOM 543 C C . LEU A 1 69 ? 44.368 1.249 -52.785 1.00 47.66 69 LEU A C 1
ATOM 545 O O . LEU A 1 69 ? 43.189 1.348 -52.443 1.00 47.66 69 LEU A O 1
ATOM 549 N N . SER A 1 70 ? 45.377 1.588 -51.998 1.00 42.94 70 SER A N 1
ATOM 550 C CA . SER A 1 70 ? 45.232 2.188 -50.689 1.00 42.94 70 SER A CA 1
ATOM 551 C C . SER A 1 70 ? 44.726 3.617 -50.852 1.00 42.94 70 SER A C 1
ATOM 553 O O . SER A 1 70 ? 45.518 4.551 -50.965 1.00 42.94 70 SER A O 1
ATOM 555 N N . SER A 1 71 ? 43.410 3.809 -50.814 1.00 46.97 71 SER A N 1
ATOM 556 C CA . SER A 1 71 ? 42.854 5.047 -50.272 1.00 46.97 71 SER A CA 1
ATOM 557 C C . SER A 1 71 ? 43.138 5.019 -48.774 1.00 46.97 71 SER A C 1
ATOM 559 O O . SER A 1 71 ? 42.457 4.360 -47.989 1.00 46.97 71 SER A O 1
ATOM 561 N N . GLY A 1 72 ? 44.265 5.626 -48.411 1.00 51.84 72 GLY A N 1
ATOM 562 C CA . GLY A 1 72 ? 44.767 5.669 -47.053 1.00 51.84 72 GLY A CA 1
ATOM 563 C C . GLY A 1 72 ? 43.822 6.434 -46.140 1.00 51.84 72 GLY A C 1
ATOM 564 O O . GLY A 1 72 ? 43.652 7.635 -46.295 1.00 51.84 72 GLY A O 1
ATOM 565 N N . VAL A 1 73 ? 43.289 5.741 -45.135 1.00 46.59 73 VAL A N 1
ATOM 566 C CA . VAL A 1 73 ? 42.922 6.344 -43.850 1.00 46.59 73 VAL A CA 1
ATOM 567 C C . VAL A 1 73 ? 43.345 5.382 -42.731 1.00 46.59 73 VAL A C 1
ATOM 569 O O . VAL A 1 73 ? 42.624 4.477 -42.326 1.00 46.59 73 VAL A O 1
ATOM 572 N N . GLY A 1 74 ? 44.591 5.546 -42.279 1.00 45.56 74 GLY A N 1
ATOM 573 C CA . GLY A 1 74 ? 44.951 5.562 -40.855 1.00 45.56 74 GLY A CA 1
ATOM 574 C C . GLY A 1 74 ? 44.629 4.373 -39.936 1.00 45.56 74 GLY A C 1
ATOM 575 O O . GLY A 1 74 ? 44.252 4.607 -38.790 1.00 45.56 74 GLY A O 1
ATOM 576 N N . PHE A 1 75 ? 44.868 3.117 -40.328 1.00 46.16 75 PHE A N 1
ATOM 577 C CA . PHE A 1 75 ? 44.748 1.970 -39.400 1.00 46.16 75 PHE A CA 1
ATOM 578 C C . PHE A 1 75 ? 45.797 1.933 -38.260 1.00 46.16 75 PHE A C 1
ATOM 580 O O . PHE A 1 75 ? 45.668 1.133 -37.336 1.00 46.16 75 PHE A O 1
ATOM 587 N N . GLY A 1 76 ? 46.811 2.807 -38.281 1.00 47.28 76 GLY A N 1
ATOM 588 C CA . GLY A 1 76 ? 47.802 2.939 -37.201 1.00 47.28 76 GLY A CA 1
ATOM 589 C C . GLY A 1 76 ? 47.417 3.923 -36.088 1.00 47.28 76 GLY A C 1
ATOM 590 O O . GLY A 1 76 ? 47.870 3.774 -34.957 1.00 47.28 76 GLY A O 1
ATOM 591 N N . VAL A 1 77 ? 46.551 4.902 -36.372 1.00 52.62 77 VAL A N 1
ATOM 592 C CA . VAL A 1 77 ? 46.221 5.983 -35.422 1.00 52.62 77 VAL A CA 1
ATOM 593 C C . VAL A 1 77 ? 44.939 5.669 -34.643 1.00 52.62 77 VAL A C 1
ATOM 595 O O . VAL A 1 77 ? 44.844 5.983 -33.459 1.00 52.62 77 VAL A O 1
ATOM 598 N N . GLY A 1 78 ? 43.989 4.948 -35.252 1.00 50.50 78 GLY A N 1
ATOM 599 C CA . GLY A 1 78 ? 42.734 4.561 -34.599 1.00 50.50 78 GLY A CA 1
ATOM 600 C C . GLY A 1 78 ? 42.925 3.641 -33.389 1.00 50.50 78 GLY A C 1
ATOM 601 O O . GLY A 1 78 ? 42.298 3.849 -32.355 1.00 50.50 78 GLY A O 1
ATOM 602 N N . PHE A 1 79 ? 43.839 2.666 -33.451 1.00 53.06 79 PHE A N 1
ATOM 603 C CA . PHE A 1 79 ? 44.073 1.747 -32.327 1.00 53.06 79 PHE A CA 1
ATOM 604 C C . PHE A 1 79 ? 44.774 2.430 -31.138 1.00 53.06 79 PHE A C 1
ATOM 606 O O . PHE A 1 79 ? 44.518 2.082 -29.986 1.00 53.06 79 PHE A O 1
ATOM 613 N N . MET A 1 80 ? 45.607 3.442 -31.407 1.00 55.56 80 MET A N 1
ATOM 614 C CA . MET A 1 80 ? 46.216 4.293 -30.379 1.00 55.56 80 MET A CA 1
ATOM 615 C C . MET A 1 80 ? 45.182 5.239 -29.754 1.00 55.56 80 MET A C 1
ATOM 617 O O . MET A 1 80 ? 45.051 5.242 -28.534 1.00 55.56 80 MET A O 1
ATOM 621 N N . LEU A 1 81 ? 44.378 5.952 -30.557 1.00 62.44 81 LEU A N 1
ATOM 622 C CA . LEU A 1 81 ? 43.346 6.872 -30.049 1.00 62.44 81 LEU A CA 1
ATOM 623 C C . LEU A 1 81 ? 42.268 6.161 -29.223 1.00 62.44 81 LEU A C 1
ATOM 625 O O . LEU A 1 81 ? 41.857 6.660 -28.177 1.00 62.44 81 LEU A O 1
ATOM 629 N N . THR A 1 82 ? 41.838 4.973 -29.655 1.00 63.47 82 THR A N 1
ATOM 630 C CA . THR A 1 82 ? 40.818 4.209 -28.919 1.00 63.47 82 THR A CA 1
ATOM 631 C C . THR A 1 82 ? 41.345 3.791 -27.547 1.00 63.47 82 THR A C 1
ATOM 633 O O . THR A 1 82 ? 40.626 3.862 -26.558 1.00 63.47 82 THR A O 1
ATOM 636 N N . ARG A 1 83 ? 42.626 3.412 -27.449 1.00 71.75 83 ARG A N 1
ATOM 637 C CA . ARG A 1 83 ? 43.257 3.031 -26.178 1.00 71.75 83 ARG A CA 1
ATOM 638 C C . ARG A 1 83 ? 43.485 4.237 -25.260 1.00 71.75 83 ARG A C 1
ATOM 640 O O . ARG A 1 83 ? 43.367 4.092 -24.046 1.00 71.75 83 ARG A O 1
ATOM 647 N N . LEU A 1 84 ? 43.748 5.403 -25.852 1.00 78.25 84 LEU A N 1
ATOM 648 C CA . LEU A 1 84 ? 43.948 6.678 -25.161 1.00 78.25 84 LEU A CA 1
ATOM 649 C C . LEU A 1 84 ? 42.652 7.220 -24.540 1.00 78.25 84 LEU A C 1
ATOM 651 O O . LEU A 1 84 ? 42.706 7.812 -23.472 1.00 78.25 84 LEU A O 1
ATOM 655 N N . LEU A 1 85 ? 41.494 6.967 -25.161 1.00 81.38 85 LEU A N 1
ATOM 656 C CA . LEU A 1 85 ? 40.176 7.350 -24.631 1.00 81.38 85 LEU A CA 1
ATOM 657 C C . LEU A 1 85 ? 39.538 6.269 -23.743 1.00 81.38 85 LEU A C 1
ATOM 659 O O . LEU A 1 85 ? 38.813 6.587 -22.803 1.00 81.38 85 LEU A O 1
ATOM 663 N N . PHE A 1 86 ? 39.825 4.990 -23.991 1.00 84.88 86 PHE A N 1
ATOM 664 C CA . PHE A 1 86 ? 39.219 3.882 -23.247 1.00 84.88 86 PHE A CA 1
ATOM 665 C C . PHE A 1 86 ? 39.654 3.834 -21.777 1.00 84.88 86 PHE A C 1
ATOM 667 O O . PHE A 1 86 ? 38.825 3.638 -20.893 1.00 84.88 86 PHE A O 1
ATOM 674 N N . TRP A 1 87 ? 40.944 4.039 -21.498 1.00 88.75 87 TRP A N 1
ATOM 675 C CA . TRP A 1 87 ? 41.467 4.037 -20.128 1.00 88.75 87 TRP A CA 1
ATOM 676 C C . TRP A 1 87 ? 40.907 5.157 -19.239 1.00 88.75 87 TRP A C 1
ATOM 678 O O . TRP A 1 87 ? 40.444 4.833 -18.146 1.00 88.75 87 TRP A O 1
ATOM 688 N N . PRO A 1 88 ? 40.876 6.440 -19.653 1.00 91.62 88 PRO A N 1
ATOM 689 C CA . PRO A 1 88 ? 40.284 7.486 -18.825 1.00 91.62 88 PRO A CA 1
ATOM 690 C C . PRO A 1 88 ? 38.781 7.279 -18.625 1.00 91.62 88 PRO A C 1
ATOM 692 O O . PRO A 1 88 ? 38.307 7.465 -17.511 1.00 91.62 88 PRO A O 1
ATOM 695 N N . LEU A 1 89 ? 38.036 6.815 -19.636 1.00 91.81 89 LEU A N 1
ATOM 696 C CA . LEU A 1 89 ? 36.612 6.490 -19.473 1.00 91.81 89 LEU A CA 1
ATOM 697 C C . LEU A 1 89 ? 36.384 5.359 -18.460 1.00 91.81 89 LEU A C 1
ATOM 699 O O . LEU A 1 89 ? 35.470 5.444 -17.642 1.00 91.81 89 LEU A O 1
ATOM 703 N N . LEU A 1 90 ? 37.236 4.330 -18.469 1.00 92.81 90 LEU A N 1
ATOM 704 C CA . LEU A 1 90 ? 37.191 3.249 -17.483 1.00 92.81 90 LEU A CA 1
ATOM 705 C C . LEU A 1 90 ? 37.499 3.782 -16.075 1.00 92.81 90 LEU A C 1
ATOM 707 O O . LEU A 1 90 ? 36.754 3.496 -15.139 1.00 92.81 90 LEU A O 1
ATOM 711 N N . ILE A 1 91 ? 38.543 4.603 -15.926 1.00 94.50 91 ILE A N 1
ATOM 712 C CA . ILE A 1 91 ? 38.917 5.217 -14.641 1.00 94.50 91 ILE A CA 1
ATOM 713 C C . ILE A 1 91 ? 37.789 6.109 -14.109 1.00 94.50 91 ILE A C 1
ATOM 715 O O . ILE A 1 91 ? 37.438 6.005 -12.935 1.00 94.50 91 ILE A O 1
ATOM 719 N N . ILE A 1 92 ? 37.180 6.933 -14.966 1.00 95.75 92 ILE A N 1
ATOM 720 C CA . ILE A 1 92 ? 36.025 7.770 -14.613 1.00 95.75 92 ILE A CA 1
ATOM 721 C C . ILE A 1 92 ? 34.852 6.889 -14.170 1.00 95.75 92 ILE A C 1
ATOM 723 O O . ILE A 1 92 ? 34.244 7.162 -13.138 1.00 95.75 92 ILE A O 1
ATOM 727 N N . GLY A 1 93 ? 34.565 5.800 -14.888 1.00 95.62 93 GLY A N 1
ATOM 728 C CA . GLY A 1 93 ? 33.514 4.853 -14.512 1.00 95.62 93 GLY A CA 1
ATOM 729 C C . GLY A 1 93 ? 33.740 4.223 -13.134 1.00 95.62 93 GLY A C 1
ATOM 730 O O . GLY A 1 93 ? 32.816 4.157 -12.324 1.00 95.62 93 GLY A O 1
ATOM 731 N N . VAL A 1 94 ? 34.976 3.817 -12.827 1.00 96.44 94 VAL A N 1
ATOM 732 C CA . VAL A 1 94 ? 3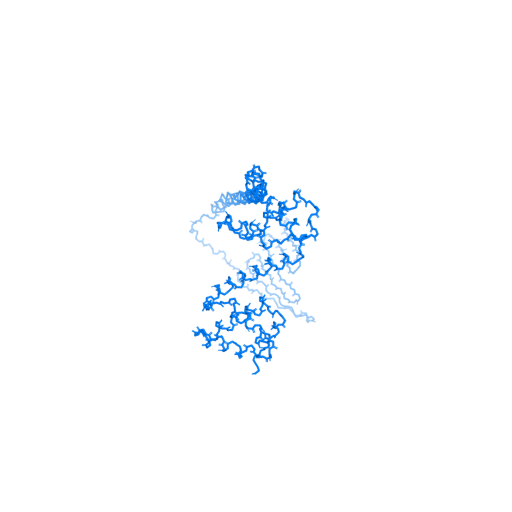5.335 3.263 -11.510 1.00 96.44 94 VAL A CA 1
ATOM 733 C C . VAL A 1 94 ? 35.236 4.327 -10.414 1.00 96.44 94 VAL A C 1
ATOM 735 O O . VAL A 1 94 ? 34.689 4.049 -9.349 1.00 96.44 94 VAL A O 1
ATOM 738 N N . LEU A 1 95 ? 35.690 5.557 -10.673 1.00 96.38 95 LEU A N 1
ATOM 739 C CA . LEU A 1 95 ? 35.553 6.678 -9.738 1.00 96.38 95 LEU A CA 1
ATOM 740 C C . LEU A 1 95 ? 34.086 6.995 -9.431 1.00 96.38 95 LEU A C 1
ATOM 742 O O . LEU A 1 95 ? 33.739 7.166 -8.263 1.00 96.38 95 LEU A O 1
ATOM 746 N N . LEU A 1 96 ? 33.216 7.015 -10.445 1.00 95.69 96 LEU A N 1
ATOM 747 C CA . LEU A 1 96 ? 31.777 7.218 -10.260 1.00 95.69 96 LEU A CA 1
ATOM 748 C C . LEU A 1 96 ? 31.147 6.095 -9.434 1.00 95.69 96 LEU A C 1
ATOM 750 O O . LEU A 1 96 ? 30.316 6.372 -8.573 1.00 95.69 96 LEU A O 1
ATOM 754 N N . LEU A 1 97 ? 31.568 4.845 -9.638 1.00 95.69 97 LEU A N 1
ATOM 755 C CA . LEU A 1 97 ? 31.078 3.707 -8.860 1.00 95.69 97 LEU A CA 1
ATOM 756 C C . LEU A 1 97 ? 31.496 3.809 -7.385 1.00 95.69 97 LEU A C 1
ATOM 758 O O . LEU A 1 97 ? 30.674 3.603 -6.491 1.00 95.69 97 LEU A O 1
ATOM 762 N N . VAL A 1 98 ? 32.745 4.200 -7.118 1.00 95.81 98 VAL A N 1
ATOM 763 C CA . VAL A 1 98 ? 33.234 4.454 -5.752 1.00 95.81 98 VAL A CA 1
ATOM 764 C C . VAL A 1 98 ? 32.487 5.627 -5.111 1.00 95.81 98 VAL A C 1
ATOM 766 O O . VAL A 1 98 ? 32.101 5.549 -3.942 1.00 95.81 98 VAL A O 1
ATOM 769 N N . PHE A 1 99 ? 32.236 6.700 -5.863 1.00 95.50 99 PHE A N 1
ATOM 770 C CA . PHE A 1 99 ? 31.507 7.866 -5.368 1.00 95.50 99 PHE A CA 1
ATOM 771 C C . PHE A 1 99 ? 30.037 7.540 -5.070 1.00 95.50 99 PHE A C 1
ATOM 773 O O . PHE A 1 99 ? 29.530 7.908 -4.011 1.00 95.50 99 PHE A O 1
ATOM 780 N N . ALA A 1 100 ? 29.372 6.774 -5.939 1.00 93.50 100 ALA A N 1
ATOM 781 C CA . ALA A 1 100 ? 28.008 6.295 -5.724 1.00 93.50 100 ALA A CA 1
ATOM 782 C C . ALA A 1 100 ? 27.906 5.415 -4.469 1.00 93.50 100 ALA A C 1
ATOM 784 O O . ALA A 1 100 ? 26.989 5.582 -3.663 1.00 93.50 100 ALA A O 1
ATOM 785 N N . TRP A 1 101 ? 28.887 4.534 -4.246 1.00 94.62 101 TRP A N 1
ATOM 786 C CA . TRP A 1 101 ? 28.956 3.730 -3.025 1.00 94.62 101 TRP A CA 1
ATOM 787 C C . TRP A 1 101 ? 29.087 4.606 -1.772 1.00 94.62 101 TRP A C 1
ATOM 789 O O . TRP A 1 101 ? 28.395 4.393 -0.775 1.00 94.62 101 TRP A O 1
ATOM 799 N N . LYS A 1 102 ? 29.961 5.618 -1.805 1.00 93.12 102 LYS A N 1
ATOM 800 C CA . LYS A 1 102 ? 30.129 6.560 -0.688 1.00 93.12 102 LYS A CA 1
ATOM 801 C C . LYS A 1 102 ? 28.855 7.367 -0.432 1.00 93.12 102 LYS A C 1
ATOM 803 O O . LYS A 1 102 ? 28.481 7.528 0.727 1.00 93.12 102 LYS A O 1
ATOM 808 N N . ALA A 1 103 ? 28.161 7.801 -1.482 1.00 93.88 103 ALA A N 1
ATOM 809 C CA . ALA A 1 103 ? 26.886 8.498 -1.361 1.00 93.88 103 ALA A CA 1
ATOM 810 C C . ALA A 1 103 ? 25.822 7.627 -0.674 1.00 93.88 103 ALA A C 1
ATOM 812 O O . ALA A 1 103 ? 25.138 8.112 0.223 1.00 93.88 103 ALA A O 1
ATOM 813 N N . LEU A 1 104 ? 25.726 6.336 -1.015 1.00 94.88 104 LEU A N 1
ATOM 814 C CA . LEU A 1 104 ? 24.796 5.406 -0.361 1.00 94.88 104 LEU A CA 1
ATOM 815 C C . LEU A 1 104 ? 25.072 5.250 1.141 1.00 94.88 104 LEU A C 1
ATOM 817 O O . LEU A 1 104 ? 24.130 5.234 1.931 1.00 94.88 104 LEU A O 1
ATOM 821 N N . LEU A 1 105 ? 26.343 5.192 1.553 1.00 95.00 105 LEU A N 1
ATOM 822 C CA . LEU A 1 105 ? 26.701 5.139 2.976 1.00 95.00 105 LEU A CA 1
ATOM 823 C C . LEU A 1 105 ? 26.293 6.417 3.720 1.00 95.00 105 LEU A C 1
ATOM 825 O O . LEU A 1 105 ? 25.745 6.339 4.819 1.00 95.00 105 LEU A O 1
ATOM 829 N N . VAL A 1 106 ? 26.515 7.588 3.116 1.00 96.38 106 VAL A N 1
ATOM 830 C CA . VAL A 1 106 ? 26.121 8.879 3.704 1.00 96.38 106 VAL A CA 1
ATOM 831 C C . VAL A 1 106 ? 24.598 8.989 3.807 1.00 96.38 106 VAL A C 1
ATOM 833 O O . VAL A 1 106 ? 24.084 9.337 4.868 1.00 96.38 106 VAL A O 1
ATOM 836 N N . TRP A 1 107 ? 23.863 8.621 2.755 1.00 95.00 107 TRP A N 1
ATOM 837 C CA . TRP A 1 107 ? 22.398 8.581 2.781 1.00 95.00 107 TRP A CA 1
ATOM 838 C C . TRP A 1 107 ? 21.864 7.607 3.832 1.00 95.00 107 TRP A C 1
ATOM 840 O O . TRP A 1 107 ? 20.925 7.946 4.551 1.00 95.00 107 TRP A O 1
ATOM 850 N N . GLY A 1 108 ? 22.491 6.438 3.982 1.00 95.44 108 GLY A N 1
ATOM 851 C CA . GLY A 1 108 ? 22.164 5.483 5.039 1.00 95.44 108 GLY A CA 1
ATOM 852 C C . GLY A 1 108 ? 22.306 6.092 6.435 1.00 95.44 108 GLY A C 1
ATOM 853 O O . GLY A 1 108 ? 21.373 6.008 7.235 1.00 95.44 108 GLY A O 1
ATOM 854 N N . LEU A 1 109 ? 23.422 6.781 6.703 1.00 96.44 109 LEU A N 1
ATOM 855 C CA . LEU A 1 109 ? 23.648 7.469 7.978 1.00 96.44 109 LEU A CA 1
ATOM 856 C C . LEU A 1 109 ? 22.616 8.575 8.229 1.00 96.44 109 LEU A C 1
ATOM 858 O O . LEU A 1 109 ? 22.045 8.638 9.319 1.00 96.44 109 LEU A O 1
ATOM 862 N N . ILE A 1 110 ? 22.308 9.392 7.218 1.00 96.38 110 ILE A N 1
ATOM 863 C CA . ILE A 1 110 ? 21.291 10.449 7.315 1.00 96.38 110 ILE A CA 1
ATOM 864 C C . ILE A 1 110 ? 19.917 9.850 7.640 1.00 96.38 110 ILE A C 1
ATOM 866 O O . ILE A 1 110 ? 19.243 10.325 8.553 1.00 96.38 110 ILE A O 1
ATOM 870 N N . ILE A 1 111 ? 19.510 8.775 6.960 1.00 95.94 111 ILE A N 1
ATOM 871 C CA . ILE A 1 111 ? 18.229 8.105 7.224 1.00 95.94 111 ILE A CA 1
ATOM 872 C C . ILE A 1 111 ? 18.199 7.546 8.650 1.00 95.94 111 ILE A C 1
ATOM 874 O O . ILE A 1 111 ? 17.216 7.756 9.364 1.00 95.94 111 ILE A O 1
ATOM 878 N N . THR A 1 112 ? 19.269 6.886 9.106 1.00 95.69 112 THR A N 1
ATOM 879 C CA . THR A 1 112 ? 19.332 6.384 10.489 1.00 95.69 112 THR A CA 1
ATOM 880 C C . THR A 1 112 ? 19.262 7.509 11.516 1.00 95.69 112 THR A C 1
ATOM 882 O O . THR A 1 112 ? 18.521 7.379 12.489 1.00 95.69 112 THR A O 1
ATOM 885 N N . ALA A 1 113 ? 19.937 8.637 11.276 1.00 96.06 113 ALA A N 1
ATOM 886 C CA . ALA A 1 113 ? 19.854 9.815 12.130 1.00 96.06 113 ALA A CA 1
ATOM 887 C C . ALA A 1 113 ? 18.427 10.380 12.158 1.00 96.06 113 ALA A C 1
ATOM 889 O O . ALA A 1 113 ? 17.895 10.613 13.235 1.00 96.06 113 ALA A O 1
ATOM 890 N N . ILE A 1 114 ? 17.750 10.509 11.011 1.00 95.69 114 ILE A N 1
ATOM 891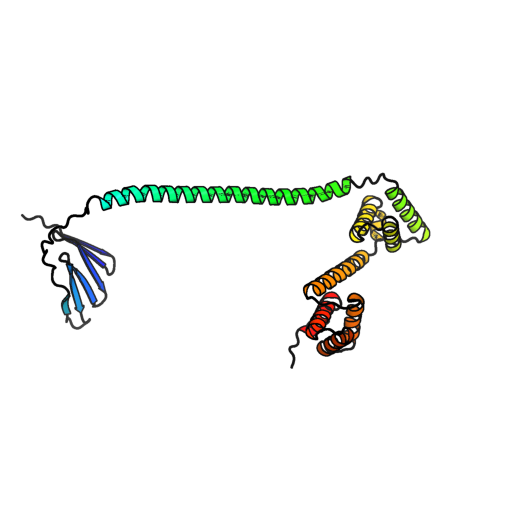 C CA . ILE A 1 114 ? 16.352 10.972 10.946 1.00 95.69 114 ILE A CA 1
ATOM 892 C C . ILE A 1 114 ? 15.420 10.034 11.728 1.00 95.69 114 ILE A C 1
ATOM 894 O O . ILE A 1 114 ? 14.559 10.497 12.482 1.00 95.69 114 ILE A O 1
ATOM 898 N N . VAL A 1 115 ? 15.579 8.716 11.576 1.00 94.88 115 VAL A N 1
ATOM 899 C CA . VAL A 1 115 ? 14.769 7.722 12.298 1.00 94.88 115 VAL A CA 1
ATOM 900 C C . VAL A 1 115 ? 15.031 7.792 13.802 1.00 94.88 115 VAL A C 1
ATOM 902 O O . VAL A 1 115 ? 14.073 7.776 14.581 1.00 94.88 115 VAL A O 1
ATOM 905 N N . LEU A 1 116 ? 16.295 7.906 14.217 1.00 92.62 116 LEU A N 1
ATOM 906 C CA . LEU A 1 116 ? 16.680 8.055 15.619 1.00 92.62 116 LEU A CA 1
ATOM 907 C C . LEU A 1 116 ? 16.154 9.363 16.206 1.00 92.62 116 LEU A C 1
ATOM 909 O O . LEU A 1 116 ? 15.532 9.321 17.260 1.00 92.62 116 LEU A O 1
ATOM 913 N N . THR A 1 117 ? 16.277 10.488 15.504 1.00 92.44 117 THR A N 1
ATOM 914 C CA . THR A 1 117 ? 15.723 11.779 15.934 1.00 92.44 117 THR A CA 1
ATOM 915 C C . THR A 1 117 ? 14.205 11.708 16.074 1.00 92.44 117 THR A C 1
ATOM 917 O O . THR A 1 117 ? 13.662 12.151 17.080 1.00 92.44 117 THR A O 1
ATOM 920 N N . ARG A 1 118 ? 13.485 11.073 15.138 1.00 89.75 118 ARG A N 1
ATOM 921 C CA . ARG A 1 118 ? 12.029 10.869 15.273 1.00 89.75 118 ARG A CA 1
ATOM 922 C C . ARG A 1 118 ? 11.654 9.957 16.440 1.00 89.75 118 ARG A C 1
ATOM 924 O O . ARG A 1 118 ? 10.588 10.135 17.030 1.00 89.75 118 ARG A O 1
ATOM 931 N N . ARG A 1 119 ? 12.471 8.946 16.749 1.00 87.56 119 ARG A N 1
ATOM 932 C CA . ARG A 1 119 ? 12.266 8.087 17.927 1.00 87.56 119 ARG A CA 1
ATOM 933 C C . ARG A 1 119 ? 12.546 8.854 19.217 1.00 87.56 119 ARG A C 1
ATOM 935 O O . ARG A 1 119 ? 11.731 8.783 20.131 1.00 87.56 119 ARG A O 1
ATOM 942 N N . TYR A 1 120 ? 13.626 9.626 19.242 1.00 85.62 120 TYR A N 1
ATOM 943 C CA . TYR A 1 120 ? 14.023 10.472 20.358 1.00 85.62 120 TYR A CA 1
ATOM 944 C C . TYR A 1 120 ? 12.963 11.537 20.656 1.00 85.62 120 TYR A C 1
ATOM 946 O O . TYR A 1 120 ? 12.521 11.649 21.792 1.00 85.62 120 TYR A O 1
ATOM 954 N N . LEU A 1 121 ? 12.451 12.235 19.637 1.00 81.69 121 LEU A N 1
ATOM 955 C CA . LEU A 1 121 ? 11.375 13.218 19.804 1.00 81.69 121 LEU A CA 1
ATOM 956 C C . LEU A 1 121 ? 10.074 12.583 20.312 1.00 81.69 121 LEU A C 1
ATOM 958 O O . LEU A 1 121 ? 9.432 13.149 21.188 1.00 81.69 121 LEU A O 1
ATOM 962 N N . ARG A 1 122 ? 9.708 11.380 19.843 1.00 75.75 122 ARG A N 1
ATOM 963 C CA . ARG A 1 122 ? 8.546 10.647 20.385 1.00 75.75 122 ARG A CA 1
ATOM 964 C C . ARG A 1 122 ? 8.725 10.234 21.845 1.00 75.75 122 ARG A C 1
ATOM 966 O O . ARG A 1 122 ? 7.749 10.203 22.586 1.00 75.75 122 ARG A O 1
ATOM 973 N N . GLN A 1 123 ? 9.940 9.879 22.254 1.00 70.69 123 GLN A N 1
ATOM 974 C CA . GLN A 1 123 ? 10.237 9.596 23.659 1.00 70.69 123 GLN A CA 1
ATOM 975 C C . GLN A 1 123 ? 10.212 10.875 24.497 1.00 70.69 123 GLN A C 1
ATOM 977 O O . GLN A 1 123 ? 9.639 10.869 25.580 1.00 70.69 123 GLN A O 1
ATOM 982 N N . ARG A 1 124 ? 10.754 11.976 23.970 1.00 68.88 124 ARG A N 1
ATOM 983 C CA . ARG A 1 124 ? 10.782 13.268 24.652 1.00 68.88 124 ARG A CA 1
ATOM 984 C C . ARG A 1 124 ? 9.385 13.862 24.837 1.00 68.88 124 ARG A C 1
ATOM 986 O O . ARG A 1 124 ? 9.073 14.287 25.934 1.00 68.88 124 ARG A O 1
ATOM 993 N N . GLN A 1 125 ? 8.497 13.760 23.847 1.00 61.16 125 GLN A N 1
ATOM 994 C CA . GLN A 1 125 ? 7.090 14.167 23.997 1.00 61.16 125 GLN A CA 1
ATOM 995 C C . GLN A 1 125 ? 6.356 13.420 25.125 1.00 61.16 125 GLN A C 1
ATOM 997 O O . GLN A 1 125 ? 5.460 13.985 25.740 1.00 61.16 125 GLN A O 1
ATOM 1002 N N . ARG A 1 126 ? 6.740 12.173 25.438 1.00 56.41 126 ARG A N 1
ATOM 1003 C CA . ARG A 1 126 ? 6.187 11.443 26.594 1.00 56.41 126 ARG A CA 1
ATOM 1004 C C . ARG A 1 126 ? 6.738 11.927 27.935 1.00 56.41 126 ARG A C 1
ATOM 1006 O O . ARG A 1 126 ? 6.061 11.754 28.939 1.00 56.41 126 ARG A O 1
ATOM 1013 N N . ALA A 1 127 ? 7.950 12.478 27.954 1.00 53.78 127 ALA A N 1
ATOM 1014 C CA . ALA A 1 127 ? 8.566 13.026 29.158 1.00 53.78 127 ALA A CA 1
ATOM 1015 C C . ALA A 1 127 ? 8.096 14.467 29.415 1.00 53.78 127 ALA A C 1
ATOM 1017 O O . ALA A 1 127 ? 7.692 14.787 30.528 1.00 53.78 127 ALA A O 1
ATOM 1018 N N . ASP A 1 128 ? 8.059 15.298 28.372 1.00 49.56 128 ASP A N 1
ATOM 1019 C CA . ASP A 1 128 ? 7.658 16.705 28.464 1.00 49.56 128 ASP A CA 1
ATOM 1020 C C . ASP A 1 128 ? 6.137 16.830 28.703 1.00 49.56 128 ASP A C 1
ATOM 1022 O O . ASP A 1 128 ? 5.709 17.626 29.532 1.00 49.56 128 ASP A O 1
ATOM 1026 N N . GLY A 1 129 ? 5.316 15.946 28.112 1.00 48.12 129 GLY A N 1
ATOM 1027 C CA . GLY A 1 129 ? 3.873 15.875 28.398 1.00 48.12 129 GLY A CA 1
ATOM 1028 C C . GLY A 1 129 ? 3.523 15.467 29.837 1.00 48.12 129 GLY A C 1
ATOM 1029 O O . GLY A 1 129 ? 2.387 15.647 30.262 1.00 48.12 129 GLY A O 1
ATOM 1030 N N . PHE A 1 130 ? 4.487 14.939 30.599 1.00 44.06 130 PHE A N 1
ATOM 1031 C CA . PHE A 1 130 ? 4.332 14.649 32.028 1.00 44.06 130 PHE A CA 1
ATOM 1032 C C . PHE A 1 130 ? 4.949 15.740 32.921 1.00 44.06 130 PHE A C 1
ATOM 1034 O O . PHE A 1 130 ? 4.587 15.839 34.089 1.00 44.06 130 PHE A O 1
ATOM 1041 N N . ALA A 1 131 ? 5.859 16.562 32.386 1.00 46.34 131 ALA A N 1
ATOM 1042 C CA . ALA A 1 131 ? 6.531 17.641 33.112 1.00 46.34 131 ALA A CA 1
ATOM 1043 C C . ALA A 1 131 ? 5.773 18.982 33.046 1.00 46.34 131 ALA A C 1
ATOM 1045 O O . ALA A 1 131 ? 5.828 19.746 34.005 1.00 46.34 131 ALA A O 1
ATOM 1046 N N . ASP A 1 132 ? 5.020 19.240 31.968 1.00 40.44 132 ASP A N 1
ATOM 1047 C CA . ASP A 1 132 ? 4.152 20.429 31.853 1.00 40.44 132 ASP A CA 1
ATOM 1048 C C . ASP A 1 132 ? 2.806 20.266 32.578 1.00 40.44 132 ASP A C 1
ATOM 1050 O O . ASP A 1 132 ? 2.081 21.239 32.807 1.00 40.44 132 ASP A O 1
ATOM 1054 N N . LEU A 1 133 ? 2.483 19.049 33.023 1.00 46.62 133 LEU A N 1
ATOM 1055 C CA . LEU A 1 133 ? 1.453 18.834 34.027 1.00 46.62 133 LEU A CA 1
ATOM 1056 C C . LEU A 1 133 ? 2.031 19.241 35.376 1.00 46.62 133 LEU A C 1
ATOM 1058 O O . LEU A 1 133 ? 2.474 18.423 36.177 1.00 46.62 133 LEU A O 1
ATOM 1062 N N . ASN A 1 134 ? 2.019 20.545 35.625 1.00 43.75 134 ASN A N 1
ATOM 1063 C CA . ASN A 1 134 ? 2.203 21.105 36.945 1.00 43.75 134 ASN A CA 1
ATOM 1064 C C . ASN A 1 134 ? 1.031 20.631 37.832 1.00 43.75 134 ASN A C 1
ATOM 1066 O O . ASN A 1 134 ? 0.064 21.361 38.057 1.00 43.75 134 ASN A O 1
ATOM 1070 N N . VAL A 1 135 ? 1.102 19.392 38.344 1.00 47.78 135 VAL A N 1
ATOM 1071 C CA . VAL A 1 135 ? 0.179 18.776 39.327 1.00 47.78 135 VAL A CA 1
ATOM 1072 C C . VAL A 1 135 ? 0.325 19.448 40.711 1.00 47.78 135 VAL A C 1
ATOM 1074 O O . VAL A 1 135 ? 0.153 18.843 41.761 1.00 47.78 135 VAL A O 1
ATOM 1077 N N . SER A 1 136 ? 0.659 20.736 40.720 1.00 47.47 136 SER A N 1
ATOM 1078 C CA . SER A 1 136 ? 0.563 21.639 41.864 1.00 47.47 136 SER A CA 1
ATOM 1079 C C . SER A 1 136 ? -0.488 22.738 41.644 1.00 47.47 136 SER A C 1
ATOM 1081 O O . SER A 1 136 ? -0.694 23.578 42.516 1.00 47.47 136 SER A O 1
ATOM 1083 N N . GLY A 1 137 ? -1.182 22.736 40.497 1.00 57.53 137 GLY A N 1
ATOM 1084 C CA . GLY A 1 137 ? -2.276 23.663 40.215 1.00 57.53 137 GLY A CA 1
ATOM 1085 C C . GLY A 1 137 ? -3.595 23.300 40.922 1.00 57.53 137 GLY A C 1
ATOM 1086 O O . GLY A 1 137 ? -3.831 22.126 41.226 1.00 57.53 137 GLY A O 1
ATOM 1087 N N . PRO A 1 138 ? -4.501 24.281 41.120 1.00 56.09 138 PRO A N 1
ATOM 1088 C CA . PRO A 1 138 ? -5.772 24.112 41.837 1.00 56.09 138 PRO A CA 1
ATOM 1089 C C . PRO A 1 138 ? -6.655 22.994 41.263 1.00 56.09 138 PRO A C 1
ATOM 1091 O O . PRO A 1 138 ? -7.372 22.349 42.014 1.00 56.09 138 PRO A O 1
ATOM 1094 N N . LEU A 1 139 ? -6.537 22.684 39.966 1.00 55.44 139 LEU A N 1
ATOM 1095 C CA . LEU A 1 139 ? -7.268 21.594 39.309 1.00 55.44 139 LEU A CA 1
ATOM 1096 C C . LEU A 1 139 ? -6.944 20.205 39.874 1.00 55.44 139 LEU A C 1
ATOM 1098 O O . LEU A 1 139 ? -7.849 19.390 40.021 1.00 55.44 139 LEU A O 1
ATOM 1102 N N . ALA A 1 140 ? -5.685 19.928 40.227 1.00 57.66 140 ALA A N 1
ATOM 1103 C CA . ALA A 1 140 ? -5.319 18.644 40.826 1.00 57.66 140 ALA A CA 1
ATOM 1104 C C . ALA A 1 140 ? -5.954 18.489 42.217 1.00 57.66 140 ALA A C 1
ATOM 1106 O O . ALA A 1 140 ? -6.451 17.419 42.559 1.00 57.66 140 ALA A O 1
ATOM 1107 N N . GLN A 1 141 ? -6.009 19.579 42.992 1.00 60.88 141 GLN A N 1
ATOM 1108 C CA . GLN A 1 141 ? -6.712 19.608 44.275 1.00 60.88 141 GLN A CA 1
ATOM 1109 C C . GLN A 1 141 ? -8.224 19.463 44.106 1.00 60.88 141 GLN A C 1
ATOM 1111 O O . GLN A 1 141 ? -8.820 18.685 44.841 1.00 60.88 141 GLN A O 1
ATOM 1116 N N . THR A 1 142 ? -8.841 20.136 43.131 1.00 62.69 142 THR A N 1
ATOM 1117 C CA . THR A 1 142 ? -10.285 20.021 42.875 1.00 62.69 142 THR A CA 1
ATOM 1118 C C . THR A 1 142 ? -10.664 18.604 42.447 1.00 62.69 142 THR A C 1
ATOM 1120 O O . THR A 1 142 ? -11.616 18.039 42.976 1.00 62.69 142 THR A O 1
ATOM 1123 N N . VAL A 1 143 ? -9.889 17.986 41.550 1.00 62.00 143 VAL A N 1
ATOM 1124 C CA . VAL A 1 143 ? -10.123 16.602 41.110 1.00 62.00 143 VAL A CA 1
ATOM 1125 C C . VAL A 1 143 ? -9.939 15.624 42.273 1.00 62.00 143 VAL A C 1
ATOM 1127 O O . VAL A 1 143 ? -10.788 14.760 42.465 1.00 62.00 143 VAL A O 1
ATOM 1130 N N . CYS A 1 144 ? -8.904 15.788 43.103 1.00 62.69 144 CYS A N 1
ATOM 1131 C CA . CYS A 1 144 ? -8.726 14.971 44.307 1.00 62.69 144 CYS A CA 1
ATOM 1132 C C . CYS A 1 144 ? -9.845 15.178 45.341 1.00 62.69 144 CYS A C 1
ATOM 1134 O O . CYS A 1 144 ? -10.318 14.196 45.898 1.00 62.69 144 CYS A O 1
ATOM 1136 N N . GLN A 1 145 ? -10.320 16.410 45.561 1.00 64.94 145 GLN A N 1
ATOM 1137 C CA . GLN A 1 145 ? -11.443 16.696 46.465 1.00 64.94 145 GLN A CA 1
ATOM 1138 C C . GLN A 1 145 ? -12.754 16.069 45.977 1.00 64.94 145 GLN A C 1
ATOM 1140 O O . GLN A 1 145 ? -13.506 15.527 46.780 1.00 64.94 145 GLN A O 1
ATOM 1145 N N . ILE A 1 146 ? -13.020 16.098 44.669 1.00 61.75 146 ILE A N 1
ATOM 1146 C CA . ILE A 1 146 ? -14.205 15.464 44.071 1.00 61.75 146 ILE A CA 1
ATOM 1147 C C . ILE A 1 146 ? -14.094 13.935 44.142 1.00 61.75 146 ILE A C 1
ATOM 1149 O O . ILE A 1 146 ? -15.070 13.246 44.447 1.00 61.75 146 ILE A O 1
ATOM 1153 N N . LEU A 1 147 ? -12.901 13.387 43.896 1.00 60.22 147 LEU A N 1
ATOM 1154 C CA . LEU A 1 147 ? -12.637 11.955 44.043 1.00 60.22 147 LEU A CA 1
ATOM 1155 C C . LEU A 1 147 ? -12.802 11.505 45.502 1.00 60.22 147 LEU A C 1
ATOM 1157 O O . LEU A 1 147 ? -13.424 10.478 45.743 1.00 60.22 147 LEU A O 1
ATOM 1161 N N . ASP A 1 148 ? -12.322 12.281 46.473 1.00 60.66 148 ASP A N 1
ATOM 1162 C CA . ASP A 1 148 ? -12.487 11.969 47.896 1.00 60.66 148 ASP A CA 1
ATOM 1163 C C . ASP A 1 148 ? -13.956 12.080 48.342 1.00 60.66 148 ASP A C 1
ATOM 1165 O O . ASP A 1 148 ? -14.471 11.151 48.964 1.00 60.66 148 ASP A O 1
ATOM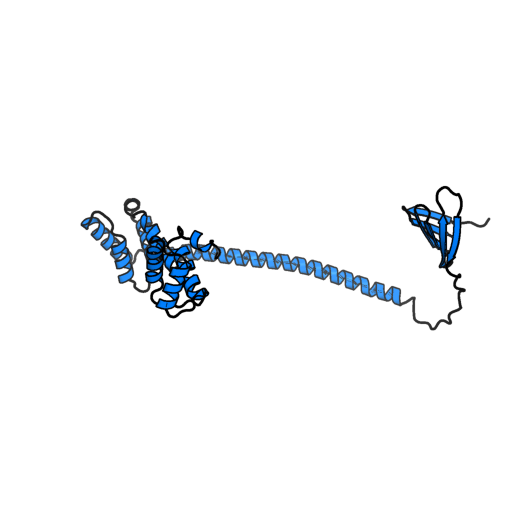 1169 N N . ALA A 1 149 ? -14.674 13.132 47.931 1.00 58.84 149 ALA A N 1
ATOM 1170 C CA . ALA A 1 149 ? -16.097 13.302 48.243 1.00 58.84 149 ALA A CA 1
ATOM 1171 C C . ALA A 1 149 ? -16.987 12.207 47.620 1.00 58.84 149 ALA A C 1
ATOM 1173 O O . ALA A 1 149 ? -17.958 11.762 48.231 1.00 58.84 149 ALA A O 1
ATOM 1174 N N . SER A 1 150 ? -16.658 11.741 46.410 1.00 53.41 150 SER A N 1
ATOM 1175 C CA . SER A 1 150 ? -17.412 10.670 45.736 1.00 53.41 150 SER A CA 1
ATOM 1176 C C . SER A 1 150 ? -17.142 9.280 46.324 1.00 53.41 150 SER A C 1
ATOM 1178 O O . SER A 1 150 ? -18.054 8.453 46.380 1.00 53.41 150 SER A O 1
ATOM 1180 N N . VAL A 1 151 ? -15.922 9.025 46.809 1.00 56.75 151 VAL A N 1
ATOM 1181 C CA . VAL A 1 151 ? -15.571 7.779 47.511 1.00 56.75 151 VAL A CA 1
ATOM 1182 C C . VAL A 1 151 ? -16.259 7.693 48.873 1.00 56.75 151 VAL A C 1
ATOM 1184 O O . VAL A 1 151 ? -16.742 6.621 49.234 1.00 56.75 151 VAL A O 1
ATOM 1187 N N . GLU A 1 152 ? -16.346 8.803 49.606 1.00 53.31 152 GLU A N 1
ATOM 1188 C CA . GLU A 1 152 ? -16.945 8.844 50.946 1.00 53.31 152 GLU A CA 1
ATOM 1189 C C . GLU A 1 152 ? -18.479 8.698 50.915 1.00 53.31 152 GLU A C 1
ATOM 1191 O O . GLU A 1 152 ? -19.054 8.069 51.800 1.00 53.31 152 GLU A O 1
ATOM 1196 N N . ALA A 1 153 ? -19.143 9.192 49.863 1.00 50.41 153 ALA A N 1
ATOM 1197 C CA . ALA A 1 153 ? -20.601 9.127 49.738 1.00 50.41 153 ALA A CA 1
ATOM 1198 C C . ALA A 1 153 ? -21.141 7.747 49.313 1.00 50.41 153 ALA A C 1
ATOM 1200 O O . ALA A 1 153 ? -22.186 7.325 49.802 1.00 50.41 153 ALA A O 1
ATOM 1201 N N . ASN A 1 154 ? -20.453 7.043 48.406 1.00 50.03 154 ASN A N 1
ATOM 1202 C CA . ASN A 1 154 ? -20.985 5.825 47.774 1.00 50.03 154 ASN A CA 1
ATOM 1203 C C . ASN A 1 154 ? -20.142 4.564 48.012 1.00 50.03 154 ASN A C 1
ATOM 1205 O O . ASN A 1 154 ? -20.523 3.487 47.559 1.00 50.03 154 ASN A O 1
ATOM 1209 N N . GLY A 1 155 ? -18.974 4.666 48.657 1.00 50.66 155 GLY A N 1
ATOM 1210 C CA . GLY A 1 155 ? -18.057 3.534 48.854 1.00 50.66 155 GLY A CA 1
ATOM 1211 C C . GLY A 1 155 ? -17.453 2.960 47.560 1.00 50.66 155 GLY A C 1
ATOM 1212 O O . GLY A 1 155 ? -16.633 2.044 47.615 1.00 50.66 155 GLY A O 1
ATOM 1213 N N . THR A 1 156 ? -17.819 3.501 46.393 1.00 50.88 156 THR A N 1
ATOM 1214 C CA . THR A 1 156 ? -17.334 3.102 45.067 1.00 50.88 156 THR A CA 1
ATOM 1215 C C . THR A 1 156 ? -17.115 4.331 44.193 1.00 50.88 156 THR A C 1
ATOM 1217 O O . THR A 1 156 ? -17.967 5.215 44.124 1.00 50.88 156 THR A O 1
ATOM 1220 N N . LEU A 1 157 ? -15.981 4.370 43.497 1.00 58.34 157 LEU A N 1
ATOM 1221 C CA . LEU A 1 157 ? -15.568 5.492 42.660 1.00 58.34 157 LEU A CA 1
ATOM 1222 C C . LEU A 1 157 ? -16.315 5.426 41.318 1.00 58.34 157 LEU A C 1
ATOM 1224 O O . LEU A 1 157 ? -15.987 4.604 40.461 1.00 58.34 157 LEU A O 1
ATOM 1228 N N . ASN A 1 158 ? -17.342 6.263 41.127 1.00 62.12 158 ASN A N 1
ATOM 1229 C CA . ASN A 1 158 ? -18.063 6.319 39.854 1.00 62.12 158 ASN A CA 1
ATOM 1230 C C . ASN A 1 158 ? -17.229 7.086 38.817 1.00 62.12 158 ASN A C 1
ATOM 1232 O O . ASN A 1 158 ? -17.326 8.302 38.664 1.00 62.12 158 ASN A O 1
ATOM 1236 N N . ILE A 1 159 ? -16.376 6.352 38.103 1.00 63.53 159 ILE A N 1
ATOM 1237 C CA . ILE A 1 159 ? -15.440 6.894 37.107 1.00 63.53 159 ILE A CA 1
ATOM 1238 C C . ILE A 1 159 ? -16.165 7.647 35.988 1.00 63.53 159 ILE A C 1
ATOM 1240 O O . ILE A 1 159 ? -15.590 8.565 35.410 1.00 63.53 159 ILE A O 1
ATOM 1244 N N . LYS A 1 160 ? -17.429 7.308 35.704 1.00 58.38 160 LYS A N 1
ATOM 1245 C CA . LYS A 1 160 ? -18.244 8.017 34.713 1.00 58.38 160 LYS A CA 1
ATOM 1246 C C . LYS A 1 160 ? -18.547 9.448 35.159 1.00 58.38 160 LYS A C 1
ATOM 1248 O O . LYS A 1 160 ? -18.392 10.366 34.363 1.00 58.38 160 LYS A O 1
ATOM 1253 N N . ASP A 1 161 ? -18.884 9.641 36.431 1.00 61.53 161 ASP A N 1
ATOM 1254 C CA . ASP A 1 161 ? -19.151 10.969 36.991 1.00 61.53 161 ASP A CA 1
ATOM 1255 C C . ASP A 1 161 ? -17.854 11.774 37.116 1.00 61.53 161 ASP A C 1
ATOM 1257 O O . ASP A 1 161 ? -17.826 12.953 36.772 1.00 61.53 161 ASP A O 1
ATOM 1261 N N . ALA A 1 162 ? -16.746 11.128 37.499 1.00 63.34 162 ALA A N 1
ATOM 1262 C CA . ALA A 1 162 ? -15.430 11.767 37.533 1.00 63.34 162 ALA A CA 1
ATOM 1263 C C . ALA A 1 162 ? -14.957 12.204 36.133 1.00 63.34 162 ALA A C 1
ATOM 1265 O O . ALA A 1 162 ? -14.440 13.308 35.969 1.00 63.34 162 ALA A O 1
ATOM 1266 N N . LEU A 1 163 ? -15.169 11.370 35.110 1.00 64.38 163 LEU A N 1
ATOM 1267 C CA . LEU A 1 163 ? -14.826 11.684 33.723 1.00 64.38 163 LEU A CA 1
ATOM 1268 C C . LEU A 1 163 ? -15.700 12.808 33.163 1.00 64.38 163 LEU A C 1
ATOM 1270 O O . LEU A 1 163 ? -15.165 13.731 32.553 1.00 64.38 163 LEU A O 1
ATOM 1274 N N . ASN A 1 164 ? -17.010 12.764 33.411 1.00 61.75 164 ASN A N 1
ATOM 1275 C CA . ASN A 1 164 ? -17.930 13.826 33.006 1.00 61.75 164 ASN A CA 1
ATOM 1276 C C . ASN A 1 164 ? -17.587 15.148 33.700 1.00 61.75 164 ASN A C 1
ATOM 1278 O O . ASN A 1 164 ? -17.521 16.171 33.039 1.00 61.75 164 ASN A O 1
ATOM 1282 N N . THR A 1 165 ? -17.231 15.124 34.985 1.00 65.12 165 THR A N 1
ATOM 1283 C CA . THR A 1 165 ? -16.834 16.336 35.719 1.00 65.12 165 THR A CA 1
ATOM 1284 C C . THR A 1 165 ? -15.540 16.953 35.172 1.00 65.12 165 THR A C 1
ATOM 1286 O O . THR A 1 165 ? -15.417 18.173 35.087 1.00 65.12 165 THR A O 1
ATOM 1289 N N . VAL A 1 166 ? -14.567 16.130 34.761 1.00 60.38 166 VAL A N 1
ATOM 1290 C CA . VAL A 1 166 ? -13.328 16.612 34.120 1.00 60.38 166 VAL A CA 1
ATOM 1291 C C . VAL A 1 166 ? -13.604 17.182 32.724 1.00 60.38 166 VAL A C 1
ATOM 1293 O O . VAL A 1 166 ? -13.002 18.189 32.351 1.00 60.38 166 VAL A O 1
ATOM 1296 N N . LEU A 1 167 ? -14.514 16.565 31.967 1.00 61.00 167 LEU A N 1
ATOM 1297 C CA . LEU A 1 167 ? -14.941 17.042 30.649 1.00 61.00 167 LEU A CA 1
ATOM 1298 C C . LEU A 1 167 ? -15.760 18.337 30.739 1.00 61.00 167 LEU A C 1
ATOM 1300 O O . LEU A 1 167 ? -15.540 19.242 29.940 1.00 61.00 167 LEU A O 1
ATOM 1304 N N . ASP A 1 168 ? -16.630 18.467 31.740 1.00 63.16 168 ASP A N 1
ATOM 1305 C CA . ASP A 1 168 ? -17.425 19.674 31.988 1.00 63.16 168 ASP A CA 1
ATOM 1306 C C . ASP A 1 168 ? -16.539 20.843 32.439 1.00 63.16 168 ASP A C 1
ATOM 1308 O O . ASP A 1 168 ? -16.747 21.987 32.033 1.00 63.16 168 ASP A O 1
ATOM 1312 N N . ALA A 1 169 ? -15.498 20.560 33.230 1.00 62.34 169 ALA A N 1
ATOM 1313 C CA . ALA A 1 169 ? -14.508 21.555 33.633 1.00 62.34 169 ALA A CA 1
ATOM 1314 C C . ALA A 1 169 ? -13.568 21.973 32.486 1.00 62.34 169 ALA A C 1
ATOM 1316 O O . ALA A 1 169 ? -13.005 23.066 32.530 1.00 62.34 169 ALA A O 1
ATOM 1317 N N . ASN A 1 170 ? -13.376 21.121 31.472 1.00 59.81 170 ASN A N 1
ATOM 1318 C CA . ASN A 1 170 ? -12.511 21.387 30.322 1.00 59.81 170 ASN A CA 1
ATOM 1319 C C . ASN A 1 170 ? -13.104 20.831 29.012 1.00 59.81 170 ASN A C 1
ATOM 1321 O O . ASN A 1 170 ? -12.636 19.810 28.497 1.00 59.81 170 ASN A O 1
ATOM 1325 N N . PRO A 1 171 ? -14.076 21.535 28.406 1.00 64.44 171 PRO A N 1
ATOM 1326 C CA . PRO A 1 171 ? -14.782 21.057 27.213 1.00 64.44 171 PRO A CA 1
ATOM 1327 C C . PRO A 1 171 ? -13.906 20.989 25.949 1.00 64.44 171 PRO A C 1
ATOM 1329 O O . PRO A 1 171 ? -14.316 20.432 24.933 1.00 64.44 171 PRO A O 1
ATOM 1332 N N . SER A 1 172 ? -12.698 21.558 25.982 1.00 60.06 172 SER A N 1
ATOM 1333 C CA . SER A 1 172 ? -11.728 21.529 24.883 1.00 60.06 172 SER A CA 1
ATOM 1334 C C . SER A 1 172 ? -10.829 20.287 24.878 1.00 60.06 172 SER A C 1
ATOM 1336 O O . SER A 1 172 ? -10.137 20.053 23.884 1.00 60.06 172 SER A O 1
ATOM 1338 N N . LEU A 1 173 ? -10.818 19.489 25.955 1.00 59.28 173 LEU A N 1
ATOM 1339 C CA . LEU A 1 173 ? -9.973 18.300 26.055 1.00 59.28 173 LEU A CA 1
ATOM 1340 C C . LEU A 1 173 ? -10.618 17.088 25.358 1.00 59.28 173 LEU A C 1
ATOM 1342 O O . LEU A 1 173 ? -11.774 16.754 25.626 1.00 59.28 173 LEU A O 1
ATOM 1346 N N . PRO A 1 174 ? -9.885 16.361 24.493 1.00 65.19 174 PRO A N 1
ATOM 1347 C CA . PRO A 1 174 ? -10.396 15.136 23.897 1.00 65.19 174 PRO A CA 1
ATOM 1348 C C . PRO A 1 174 ? -10.549 14.035 24.959 1.00 65.19 174 PRO A C 1
ATOM 1350 O O . PRO A 1 174 ? -9.645 13.781 25.752 1.00 65.19 174 PRO A O 1
ATOM 1353 N 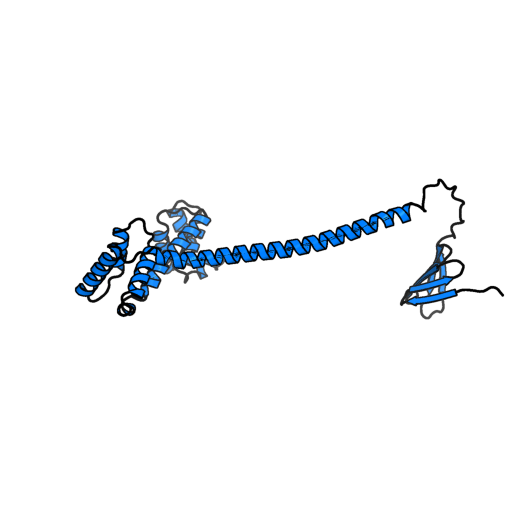N . VAL A 1 175 ? -11.671 13.306 24.921 1.00 53.62 175 VAL A N 1
ATOM 1354 C CA . VAL A 1 175 ? -12.062 12.271 25.909 1.00 53.62 175 VAL A CA 1
ATOM 1355 C C . VAL A 1 175 ? -10.966 11.226 26.185 1.00 53.62 175 VAL A C 1
ATOM 1357 O O . VAL A 1 175 ? -10.826 10.741 27.303 1.00 53.62 175 VAL A O 1
ATOM 1360 N N . VAL A 1 176 ? -10.150 10.899 25.178 1.00 53.16 176 VAL A N 1
ATOM 1361 C CA . VAL A 1 176 ? -9.033 9.940 25.300 1.00 53.16 176 VAL A CA 1
ATOM 1362 C C . VAL A 1 176 ? -7.931 10.472 26.219 1.00 53.16 176 VAL A C 1
ATOM 1364 O O . VAL A 1 176 ? -7.340 9.721 26.992 1.00 53.16 176 VAL A O 1
ATOM 1367 N N . GLU A 1 177 ? -7.668 11.773 26.146 1.00 59.31 177 GLU A N 1
ATOM 1368 C CA . GLU A 1 177 ? -6.651 12.453 26.940 1.00 59.31 177 GLU A CA 1
ATOM 1369 C C . GLU A 1 177 ? -7.155 12.677 28.371 1.00 59.31 177 GLU A C 1
ATOM 1371 O O . GLU A 1 177 ? -6.421 12.398 29.316 1.00 59.31 177 GLU A O 1
ATOM 1376 N N . ALA A 1 178 ? -8.444 12.998 28.546 1.00 61.84 178 ALA A N 1
ATOM 1377 C CA . ALA A 1 178 ? -9.104 13.041 29.855 1.00 61.84 178 ALA A CA 1
ATOM 1378 C C . ALA A 1 178 ? -9.107 11.668 30.565 1.00 61.84 178 ALA A C 1
ATOM 1380 O O . ALA A 1 178 ? -8.784 11.573 31.749 1.00 61.84 178 ALA A O 1
ATOM 1381 N N . GLY A 1 179 ? -9.389 10.581 29.837 1.00 59.41 179 GLY A N 1
ATOM 1382 C CA . GLY A 1 179 ? -9.326 9.218 30.375 1.00 59.41 179 GLY A CA 1
ATOM 1383 C C . GLY A 1 179 ? -7.904 8.793 30.762 1.00 59.41 179 GLY A C 1
ATOM 1384 O O . GLY A 1 179 ? -7.693 8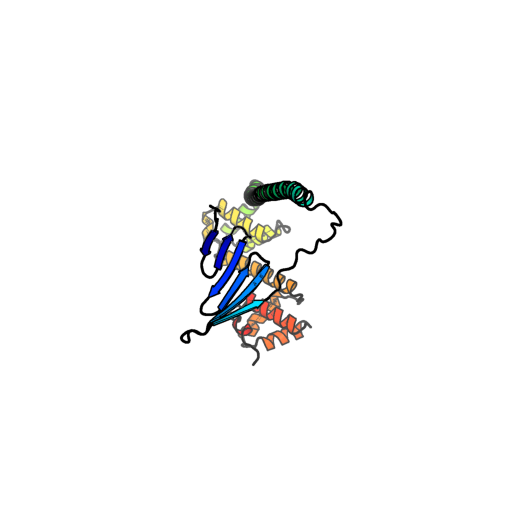.215 31.830 1.00 59.41 179 GLY A O 1
ATOM 1385 N N . SER A 1 180 ? -6.908 9.140 29.938 1.00 60.84 180 SER A N 1
ATOM 1386 C CA . SER A 1 180 ? -5.491 8.928 30.263 1.00 60.84 180 SER A CA 1
ATOM 1387 C C . SER A 1 180 ? -5.050 9.746 31.482 1.00 60.84 180 SER A C 1
ATOM 1389 O O . SER A 1 180 ? -4.224 9.275 32.263 1.00 60.84 180 SER A O 1
ATOM 1391 N N . TYR A 1 181 ? -5.601 10.949 31.663 1.00 63.28 181 TYR A N 1
ATOM 1392 C CA . TYR A 1 181 ? -5.314 11.829 32.795 1.00 63.28 181 TYR A CA 1
ATOM 1393 C C . TYR A 1 181 ? -5.827 11.240 34.114 1.00 63.28 181 TYR A C 1
ATOM 1395 O O . TYR A 1 181 ? -5.072 11.130 35.079 1.00 63.28 181 TYR A O 1
ATOM 1403 N N . ILE A 1 182 ? -7.070 10.749 34.131 1.00 64.19 182 ILE A N 1
ATOM 1404 C CA . ILE A 1 182 ? -7.658 10.071 35.297 1.00 64.19 182 ILE A CA 1
ATOM 1405 C C . ILE A 1 182 ? -6.882 8.789 35.626 1.00 64.19 182 ILE A C 1
ATOM 1407 O O . ILE A 1 182 ? -6.528 8.562 36.783 1.00 64.19 182 ILE A O 1
ATOM 1411 N N . GLY A 1 183 ? -6.540 7.981 34.615 1.00 61.69 183 GLY A N 1
ATOM 1412 C CA . GLY A 1 183 ? -5.719 6.782 34.804 1.00 61.69 183 GLY A CA 1
ATOM 1413 C C . GLY A 1 183 ? -4.317 7.085 35.354 1.00 61.69 183 GLY A C 1
ATOM 1414 O O . GLY A 1 183 ? -3.815 6.349 36.205 1.00 61.69 183 GLY A O 1
ATOM 1415 N N . GLY A 1 184 ? -3.705 8.191 34.916 1.00 60.62 184 GLY A N 1
ATOM 1416 C CA . GLY A 1 184 ? -2.403 8.668 35.387 1.00 60.62 184 GLY A CA 1
ATOM 1417 C C . GLY A 1 184 ? -2.426 9.199 36.823 1.00 60.62 184 GLY A C 1
ATOM 1418 O O . GLY A 1 184 ? -1.550 8.850 37.616 1.00 60.62 184 GLY A O 1
ATOM 1419 N N . ILE A 1 185 ? -3.444 9.983 37.189 1.00 62.12 185 ILE A N 1
ATOM 1420 C CA . ILE A 1 185 ? -3.609 10.528 38.546 1.00 62.12 185 ILE A CA 1
ATOM 1421 C C . ILE A 1 185 ? -3.935 9.411 39.536 1.00 62.12 185 ILE A C 1
ATOM 1423 O O . ILE A 1 185 ? -3.250 9.272 40.546 1.00 62.12 185 ILE A O 1
ATOM 1427 N N . ILE A 1 186 ? -4.919 8.559 39.235 1.00 58.78 186 ILE A N 1
ATOM 1428 C CA . ILE A 1 186 ? -5.303 7.456 40.131 1.00 58.78 186 ILE A CA 1
ATOM 1429 C C . ILE A 1 186 ? -4.137 6.469 40.289 1.00 58.78 186 ILE A C 1
ATOM 1431 O O . ILE A 1 186 ? -3.866 5.996 41.394 1.00 58.78 186 ILE A O 1
ATOM 1435 N N . GLY A 1 187 ? -3.402 6.203 39.203 1.00 52.84 187 GLY A N 1
ATOM 1436 C CA . GLY A 1 187 ? -2.247 5.309 39.204 1.00 52.84 187 GLY A CA 1
ATOM 1437 C C . GLY A 1 187 ? -1.043 5.818 40.001 1.00 52.84 187 GLY A C 1
ATOM 1438 O O . GLY A 1 187 ? -0.307 4.996 40.544 1.00 52.84 187 GLY A O 1
ATOM 1439 N N . THR A 1 188 ? -0.838 7.137 40.085 1.00 54.44 188 THR A N 1
ATOM 1440 C CA . THR A 1 188 ? 0.314 7.736 40.786 1.00 54.44 188 THR A CA 1
ATOM 1441 C C . THR A 1 188 ? -0.000 8.193 42.214 1.00 54.44 188 THR A C 1
ATOM 1443 O O . THR A 1 188 ? 0.865 8.052 43.074 1.00 54.44 188 THR A O 1
ATOM 1446 N N . TYR A 1 189 ? -1.219 8.671 42.506 1.00 52.25 189 TYR A N 1
ATOM 1447 C CA . TYR A 1 189 ? -1.558 9.264 43.812 1.00 52.25 189 TYR A CA 1
ATOM 1448 C C . TYR A 1 189 ? -2.183 8.300 44.834 1.00 52.25 189 TYR A C 1
ATOM 1450 O O . TYR A 1 189 ? -1.939 8.455 46.030 1.00 52.25 189 TYR A O 1
ATOM 1458 N N . ARG A 1 190 ? -2.987 7.306 44.423 1.00 56.84 190 ARG A N 1
ATOM 1459 C CA . ARG A 1 190 ? -3.648 6.361 45.355 1.00 56.84 190 ARG A CA 1
ATOM 1460 C C . ARG A 1 190 ? -3.628 4.931 44.784 1.00 56.84 190 ARG A C 1
ATOM 1462 O O . ARG A 1 190 ? -4.648 4.447 44.287 1.00 56.84 190 ARG A O 1
ATOM 1469 N N . PRO A 1 191 ? -2.509 4.194 44.919 1.00 52.41 191 PRO A N 1
ATOM 1470 C CA . PRO A 1 191 ? -2.377 2.829 44.393 1.00 52.41 191 PRO A CA 1
ATOM 1471 C C . PRO A 1 191 ? -3.392 1.828 44.979 1.00 52.41 191 PRO A C 1
ATOM 1473 O O . PRO A 1 191 ? -3.612 0.768 44.401 1.00 52.41 191 PRO A O 1
ATOM 1476 N N . GLN A 1 192 ? -4.046 2.175 46.090 1.00 50.91 192 GLN A N 1
ATOM 1477 C CA . GLN A 1 192 ? -5.087 1.388 46.755 1.00 50.91 192 GLN A CA 1
ATOM 1478 C C . GLN A 1 192 ? -6.458 1.377 46.046 1.00 50.91 192 GLN A C 1
ATOM 1480 O O . GLN A 1 192 ? -7.255 0.485 46.315 1.00 50.91 192 GLN A O 1
ATOM 1485 N N . TYR A 1 193 ? -6.731 2.294 45.104 1.00 49.03 193 TYR A N 1
ATOM 1486 C CA . TYR A 1 193 ? -7.995 2.319 44.337 1.00 49.03 193 TYR A CA 1
ATOM 1487 C C . TYR A 1 193 ? -7.927 1.604 42.981 1.00 49.03 193 TYR A C 1
ATOM 1489 O O . TYR A 1 193 ? -8.934 1.493 42.286 1.00 49.03 193 TYR A O 1
ATOM 1497 N N . ARG A 1 194 ? -6.764 1.051 42.617 1.00 43.94 194 ARG A N 1
ATOM 1498 C CA . ARG A 1 194 ? -6.588 0.191 41.433 1.00 43.94 194 ARG A CA 1
ATOM 1499 C C . ARG A 1 194 ? -7.627 -0.940 41.284 1.00 43.94 194 ARG A C 1
ATOM 1501 O O . ARG A 1 194 ? -7.993 -1.206 40.145 1.00 43.94 194 ARG A O 1
ATOM 1508 N N . PRO A 1 195 ? -8.118 -1.594 42.361 1.00 43.56 195 PRO A N 1
ATOM 1509 C CA . PRO A 1 195 ? -9.124 -2.656 42.254 1.00 43.56 195 PRO A CA 1
ATOM 1510 C C . PRO A 1 195 ? -10.558 -2.144 42.043 1.00 43.56 195 PRO A C 1
ATOM 1512 O O . PRO A 1 195 ? -11.440 -2.941 41.743 1.00 43.56 195 PRO A O 1
ATOM 1515 N N . LEU A 1 196 ? -10.803 -0.841 42.224 1.00 44.81 196 LEU A N 1
ATOM 1516 C CA . LEU A 1 196 ? -12.127 -0.216 42.098 1.00 44.81 196 LEU A CA 1
ATOM 1517 C C . LEU A 1 196 ? -12.376 0.364 40.699 1.00 44.81 196 LEU A C 1
ATOM 1519 O O . LEU A 1 196 ? -13.491 0.779 40.400 1.00 44.81 196 LEU A O 1
ATOM 1523 N N . VAL A 1 197 ? -11.354 0.364 39.835 1.00 49.47 197 VAL A N 1
ATOM 1524 C CA . VAL A 1 197 ? -11.509 0.620 38.402 1.00 49.47 197 VAL A CA 1
ATOM 1525 C C . VAL A 1 197 ? -12.118 -0.637 37.779 1.00 49.47 197 VAL A C 1
ATOM 1527 O O . VAL A 1 197 ? -11.456 -1.678 37.753 1.00 49.47 197 VAL A O 1
ATOM 1530 N N . PRO A 1 198 ? -13.373 -0.592 37.305 1.00 50.19 198 PRO A N 1
ATOM 1531 C CA . PRO A 1 198 ? -14.026 -1.773 36.787 1.00 50.19 198 PRO A CA 1
ATOM 1532 C C . PRO A 1 198 ? -13.334 -2.206 35.488 1.00 50.19 198 PRO A C 1
ATOM 1534 O O . PRO A 1 198 ? -12.902 -1.386 34.674 1.00 50.19 198 PRO A O 1
ATOM 1537 N N . ALA A 1 199 ? -13.211 -3.519 35.286 1.00 53.56 199 ALA A N 1
ATOM 1538 C CA . ALA A 1 199 ? -12.500 -4.103 34.142 1.00 53.56 199 ALA A CA 1
ATOM 1539 C C . ALA A 1 199 ? -13.064 -3.664 32.770 1.00 53.56 199 ALA A C 1
ATOM 1541 O O . ALA A 1 199 ? -12.388 -3.771 31.749 1.00 53.56 199 ALA A O 1
ATOM 1542 N N . ASN A 1 200 ? -14.289 -3.129 32.748 1.00 52.19 200 ASN A N 1
ATOM 1543 C CA . ASN A 1 200 ? -14.999 -2.627 31.572 1.00 52.19 200 ASN A CA 1
ATOM 1544 C C . ASN A 1 200 ? -14.600 -1.196 31.148 1.00 52.19 200 ASN A C 1
ATOM 1546 O O . ASN A 1 200 ? -15.065 -0.713 30.121 1.00 52.19 200 ASN A O 1
ATOM 1550 N N . VAL A 1 201 ? -13.699 -0.507 31.857 1.00 51.69 201 VAL A N 1
ATOM 1551 C CA . VAL A 1 201 ? -13.125 0.753 31.335 1.00 51.69 201 VAL A CA 1
ATOM 1552 C C . VAL A 1 201 ? -12.381 0.503 30.014 1.00 51.69 201 VAL A C 1
ATOM 1554 O O . VAL A 1 201 ? -12.401 1.349 29.120 1.00 51.69 201 VAL A O 1
ATOM 1557 N N . GLY A 1 202 ? -11.807 -0.695 29.846 1.00 58.19 202 GLY A N 1
ATOM 1558 C CA . GLY A 1 202 ? -11.271 -1.146 28.563 1.00 58.19 202 GLY A CA 1
ATOM 1559 C C . GLY A 1 202 ? -12.339 -1.248 27.472 1.00 58.19 202 GLY A C 1
ATOM 1560 O O . GLY A 1 202 ? -12.096 -0.800 26.357 1.00 58.19 202 GLY A O 1
ATOM 1561 N N . THR A 1 203 ? -13.536 -1.751 27.794 1.00 55.19 203 THR A N 1
ATOM 1562 C CA . THR A 1 203 ? -14.610 -1.946 26.807 1.00 55.19 203 THR A CA 1
ATOM 1563 C C . THR A 1 203 ? -15.226 -0.620 26.367 1.00 55.19 203 THR A C 1
ATOM 1565 O O . THR A 1 203 ? -15.456 -0.434 25.183 1.00 55.19 203 THR A O 1
ATOM 1568 N N . ILE A 1 204 ? -15.377 0.360 27.268 1.00 55.47 204 ILE A N 1
ATOM 1569 C CA . ILE A 1 204 ? -15.861 1.710 26.911 1.00 55.47 204 ILE A CA 1
ATOM 1570 C C . ILE A 1 204 ? -14.879 2.416 25.956 1.00 55.47 204 ILE A C 1
ATOM 1572 O O . ILE A 1 204 ? -15.284 3.089 25.006 1.00 55.47 204 ILE A O 1
ATOM 1576 N N . ALA A 1 205 ? -13.571 2.255 26.180 1.00 58.50 205 ALA A N 1
ATOM 1577 C CA . ALA A 1 205 ? -12.548 2.780 25.276 1.00 58.50 205 ALA A CA 1
ATOM 1578 C C . ALA A 1 205 ? -12.505 2.021 23.935 1.00 58.50 205 ALA A C 1
ATOM 1580 O O . ALA A 1 205 ? -12.214 2.615 22.893 1.00 58.50 205 ALA A O 1
ATOM 1581 N N . GLU A 1 206 ? -12.805 0.723 23.957 1.00 62.62 206 GLU A N 1
ATOM 1582 C CA . GLU A 1 206 ? -12.882 -0.128 22.773 1.00 62.62 206 GLU A CA 1
ATOM 1583 C C . GLU A 1 206 ? -14.093 0.218 21.896 1.00 62.62 206 GLU A C 1
ATOM 1585 O O . GLU A 1 206 ? -13.938 0.356 20.681 1.00 62.62 206 GLU A O 1
ATOM 1590 N N . ASP A 1 207 ? -15.258 0.468 22.494 1.00 68.56 207 ASP A N 1
ATOM 1591 C CA . ASP A 1 207 ? -16.479 0.882 21.794 1.00 68.56 207 ASP A CA 1
ATOM 1592 C C . ASP A 1 207 ? -16.265 2.216 21.059 1.00 68.56 207 ASP A C 1
ATOM 1594 O O . ASP A 1 207 ? -16.497 2.324 19.851 1.00 68.56 207 ASP A O 1
ATOM 1598 N N . ALA A 1 208 ? -15.664 3.200 21.738 1.00 67.62 208 ALA A N 1
ATOM 1599 C CA . ALA A 1 208 ? -15.316 4.488 21.138 1.00 67.62 208 ALA A CA 1
ATOM 1600 C C . ALA A 1 208 ? -14.260 4.377 20.015 1.00 67.62 208 ALA A C 1
ATOM 1602 O O . ALA A 1 208 ? -14.209 5.216 19.108 1.00 67.62 208 ALA A O 1
ATOM 1603 N N . TYR A 1 209 ? -13.383 3.367 20.059 1.00 72.25 209 TYR A N 1
ATOM 1604 C CA . TYR A 1 209 ? -12.438 3.083 18.977 1.00 72.25 209 TYR A CA 1
ATOM 1605 C C . TYR A 1 209 ? -13.140 2.448 17.769 1.00 72.25 209 TYR A C 1
ATOM 1607 O O . TYR A 1 209 ? -12.903 2.881 16.634 1.00 72.25 209 TYR A O 1
ATOM 1615 N N . ARG A 1 210 ? -14.031 1.474 18.001 1.00 76.88 210 ARG A N 1
ATOM 1616 C CA . ARG A 1 210 ? -14.817 0.799 16.955 1.00 76.88 210 ARG A CA 1
ATOM 1617 C C . ARG A 1 210 ? -15.679 1.789 16.176 1.00 76.88 210 ARG A C 1
ATOM 1619 O O . ARG A 1 210 ? -15.617 1.790 14.946 1.00 76.88 210 ARG A O 1
ATOM 1626 N N . GLU A 1 211 ? -16.359 2.706 16.863 1.00 82.94 211 GLU A N 1
ATOM 1627 C CA . GLU A 1 211 ? -17.142 3.779 16.230 1.00 82.94 211 GLU A CA 1
ATOM 1628 C C . GLU A 1 211 ? -16.295 4.642 15.283 1.00 82.94 211 GLU A C 1
ATOM 1630 O O . GLU A 1 211 ? -16.678 4.899 14.140 1.00 82.94 211 GLU A O 1
ATOM 1635 N N . ARG A 1 212 ? -15.091 5.052 15.704 1.00 78.31 212 ARG A N 1
ATOM 1636 C CA . ARG A 1 212 ? -14.209 5.870 14.852 1.00 78.31 212 ARG A CA 1
ATOM 1637 C C . ARG A 1 212 ? -13.698 5.117 13.628 1.00 78.31 212 ARG A C 1
ATOM 1639 O O . ARG A 1 212 ? -13.593 5.709 12.551 1.00 78.31 212 ARG A O 1
ATOM 1646 N N . VAL A 1 213 ? -13.338 3.842 13.778 1.00 75.75 213 VAL A N 1
ATOM 1647 C CA . VAL A 1 213 ? -12.881 3.004 12.655 1.00 75.75 213 VAL A CA 1
ATOM 1648 C C . VAL A 1 213 ? -14.017 2.788 11.656 1.00 75.75 213 VAL A C 1
ATOM 1650 O O . VAL A 1 213 ? -13.800 2.919 10.447 1.00 75.75 213 VAL A O 1
ATOM 1653 N N . PHE A 1 214 ? -15.228 2.540 12.153 1.00 88.19 214 PHE A N 1
ATOM 1654 C CA . PHE A 1 214 ? -16.435 2.392 11.350 1.00 88.19 214 PHE A CA 1
ATOM 1655 C C . PHE A 1 214 ? -16.726 3.653 10.522 1.00 88.19 214 PHE A C 1
ATOM 1657 O O . PHE A 1 214 ? -16.745 3.591 9.289 1.00 88.19 214 PHE A O 1
ATOM 1664 N N . LEU A 1 215 ? -16.817 4.823 11.167 1.00 88.94 215 LEU A N 1
ATOM 1665 C CA . LEU A 1 215 ? -17.076 6.098 10.486 1.00 88.94 215 LEU A CA 1
ATOM 1666 C C . LEU A 1 215 ? -16.007 6.437 9.435 1.00 88.94 215 LEU A C 1
ATOM 1668 O O . LEU A 1 215 ? -16.330 6.883 8.332 1.00 88.94 215 LEU A O 1
ATOM 1672 N N . ARG A 1 216 ? -14.725 6.186 9.732 1.00 85.12 216 ARG A N 1
ATOM 1673 C CA . ARG A 1 216 ? -13.629 6.409 8.773 1.00 85.12 216 ARG A CA 1
ATOM 1674 C C . ARG A 1 216 ? -13.739 5.491 7.553 1.00 85.12 216 ARG A C 1
ATOM 1676 O O . ARG A 1 216 ? -13.409 5.912 6.444 1.00 85.12 216 ARG A O 1
ATOM 1683 N N . THR A 1 217 ? -14.177 4.250 7.747 1.00 82.38 217 THR A N 1
ATOM 1684 C CA . THR A 1 217 ? -14.322 3.272 6.660 1.00 82.38 217 THR A CA 1
ATOM 1685 C C . THR A 1 217 ? -15.486 3.636 5.740 1.00 82.38 217 THR A C 1
ATOM 1687 O O . THR A 1 217 ? -15.330 3.584 4.521 1.00 82.38 217 THR A O 1
ATOM 1690 N N . LEU A 1 218 ? -16.606 4.106 6.301 1.00 90.38 218 LEU A N 1
ATOM 1691 C CA . LEU A 1 218 ? -17.728 4.635 5.520 1.00 90.38 218 LEU A CA 1
ATOM 1692 C C . LEU A 1 218 ? -17.328 5.859 4.694 1.00 90.38 218 LEU A C 1
ATOM 1694 O O . LEU A 1 218 ? -17.569 5.893 3.487 1.00 90.38 218 LEU A O 1
ATOM 1698 N N . ALA A 1 219 ? -16.635 6.815 5.321 1.00 86.94 219 ALA A N 1
ATOM 1699 C CA . ALA A 1 219 ? -16.167 8.024 4.649 1.00 86.94 219 ALA A CA 1
ATOM 1700 C C . ALA A 1 219 ? -15.220 7.708 3.480 1.00 86.94 219 ALA A C 1
ATOM 1702 O O . ALA A 1 219 ? -15.337 8.297 2.408 1.00 86.94 219 ALA A O 1
ATOM 1703 N N . LYS A 1 220 ? -14.310 6.737 3.650 1.00 86.88 220 LYS A N 1
ATOM 1704 C CA . LYS A 1 220 ? -13.398 6.288 2.584 1.00 86.88 220 LYS A CA 1
ATOM 1705 C C . LYS A 1 220 ? -14.145 5.701 1.382 1.00 86.88 220 LYS A C 1
ATOM 1707 O O . LYS A 1 220 ? -13.691 5.856 0.252 1.00 86.88 220 LYS A O 1
ATOM 1712 N N . ASN A 1 221 ? -15.266 5.034 1.632 1.00 84.50 221 ASN A N 1
ATOM 1713 C CA . ASN A 1 221 ? -16.083 4.402 0.601 1.00 84.50 221 ASN A CA 1
ATOM 1714 C C . ASN A 1 221 ? -17.130 5.352 -0.007 1.00 84.50 221 ASN A C 1
ATOM 1716 O O . ASN A 1 221 ? -17.890 4.922 -0.869 1.00 84.50 221 ASN A O 1
ATOM 1720 N N . GLY A 1 222 ? -17.171 6.621 0.418 1.00 87.44 222 GLY A N 1
ATOM 1721 C CA . GLY A 1 222 ? -18.113 7.619 -0.095 1.00 87.44 222 GLY A CA 1
ATOM 1722 C C . GLY A 1 222 ? -19.567 7.388 0.327 1.00 87.44 222 GLY A C 1
ATOM 1723 O O . GLY A 1 222 ? -20.468 7.955 -0.283 1.00 87.44 222 GLY A O 1
ATOM 1724 N N . VAL A 1 223 ? -19.809 6.567 1.354 1.00 88.12 223 VAL A N 1
ATOM 1725 C CA . VAL A 1 223 ? -21.163 6.242 1.819 1.00 88.12 223 VAL A CA 1
ATOM 1726 C C . VAL A 1 223 ? -21.624 7.303 2.817 1.00 88.12 223 VAL A C 1
ATOM 1728 O O . VAL A 1 223 ? -21.014 7.466 3.874 1.00 88.12 223 VAL A O 1
ATOM 1731 N N . ASN A 1 224 ? -22.707 8.014 2.495 1.00 87.38 224 ASN A N 1
ATOM 1732 C CA . ASN A 1 224 ? -23.300 9.035 3.358 1.00 87.38 224 ASN A CA 1
ATOM 1733 C C . ASN A 1 224 ? -24.694 8.591 3.822 1.00 87.38 224 ASN A C 1
ATOM 1735 O O . ASN A 1 224 ? -25.618 8.498 3.019 1.00 87.38 224 ASN A O 1
ATOM 1739 N N . ILE A 1 225 ? -24.829 8.297 5.115 1.00 87.88 225 ILE A N 1
ATOM 1740 C CA . ILE A 1 225 ? -26.050 7.790 5.754 1.00 87.88 225 ILE A CA 1
ATOM 1741 C C . ILE A 1 225 ? -26.355 8.660 6.974 1.00 87.88 225 ILE A C 1
ATOM 1743 O O . ILE A 1 225 ? -25.445 9.096 7.682 1.00 87.88 225 ILE A O 1
ATOM 1747 N N . ARG A 1 226 ? -27.642 8.909 7.246 1.00 85.75 226 ARG A N 1
ATOM 1748 C CA . ARG A 1 226 ? -28.071 9.639 8.447 1.00 85.75 226 ARG A CA 1
ATOM 1749 C C . ARG A 1 226 ? -27.960 8.731 9.670 1.00 85.75 226 ARG A C 1
ATOM 1751 O O . ARG A 1 226 ? -28.498 7.633 9.650 1.00 85.75 226 ARG A O 1
ATOM 1758 N N . GLN A 1 227 ? -27.312 9.210 10.734 1.00 88.56 227 GLN A N 1
ATOM 1759 C CA . GLN A 1 227 ? -27.139 8.465 11.996 1.00 88.56 227 GLN A CA 1
ATOM 1760 C C . GLN A 1 227 ? -26.548 7.053 11.779 1.00 88.56 227 GLN A C 1
ATOM 1762 O O . GLN A 1 227 ? -27.172 6.043 12.105 1.00 88.56 227 GLN A O 1
ATOM 1767 N N . PRO A 1 228 ? -25.335 6.954 11.202 1.00 89.44 228 PRO A N 1
ATOM 1768 C CA . PRO A 1 228 ? -24.770 5.675 10.775 1.00 89.44 228 PRO A CA 1
ATOM 1769 C C . PRO A 1 228 ? -24.520 4.698 11.935 1.00 89.44 228 PRO A C 1
ATOM 1771 O O . PRO A 1 228 ? -24.576 3.494 11.714 1.00 89.44 228 PRO A O 1
ATOM 1774 N N . ILE A 1 229 ? -24.266 5.192 13.153 1.00 89.38 229 ILE A N 1
ATOM 1775 C CA . ILE A 1 229 ? -24.007 4.353 14.337 1.00 89.38 229 ILE A CA 1
ATOM 1776 C C . ILE A 1 229 ? -25.294 3.647 14.789 1.00 89.38 229 ILE A C 1
ATOM 1778 O O . ILE A 1 229 ? -25.326 2.421 14.868 1.00 89.38 229 ILE A O 1
ATOM 1782 N N . ASP A 1 230 ? -26.383 4.392 14.990 1.00 90.19 230 ASP A N 1
ATOM 1783 C CA . ASP A 1 230 ? -27.669 3.826 15.427 1.00 90.19 230 ASP A CA 1
ATOM 1784 C C . ASP A 1 230 ? -28.216 2.814 14.408 1.00 90.19 230 ASP A C 1
ATOM 1786 O O . ASP A 1 230 ? -28.705 1.731 14.756 1.00 90.19 230 ASP A O 1
ATOM 1790 N N . GLN A 1 231 ? -28.071 3.131 13.117 1.00 92.12 231 GLN A N 1
ATOM 1791 C CA . GLN A 1 231 ? -28.451 2.216 12.046 1.00 92.12 231 GLN A CA 1
ATOM 1792 C C . GLN A 1 231 ? -27.576 0.955 12.023 1.00 92.12 231 GLN A C 1
ATOM 1794 O O . GLN A 1 231 ? -28.102 -0.128 11.777 1.00 92.12 231 GLN A O 1
ATOM 1799 N N . ALA A 1 232 ? -26.275 1.051 12.312 1.00 91.81 232 ALA A N 1
ATOM 1800 C CA . ALA A 1 232 ? -25.388 -0.111 12.371 1.00 91.81 232 ALA A CA 1
ATOM 1801 C C . ALA A 1 232 ? -25.769 -1.076 13.504 1.00 91.81 232 ALA A C 1
ATOM 1803 O O . ALA A 1 232 ? -25.809 -2.288 13.292 1.00 91.81 232 ALA A O 1
ATOM 1804 N N . HIS A 1 233 ? -26.140 -0.556 14.677 1.00 90.50 233 HIS A N 1
ATOM 1805 C CA . HIS A 1 233 ? -26.667 -1.390 15.760 1.00 90.50 233 HIS A CA 1
ATOM 1806 C C . HIS A 1 233 ? -27.990 -2.063 15.377 1.00 90.50 233 HIS A C 1
ATOM 1808 O O . HIS A 1 233 ? -28.188 -3.248 15.653 1.00 90.50 233 HIS A O 1
ATOM 1814 N N . THR A 1 234 ? -28.863 -1.342 14.668 1.00 91.81 234 THR A N 1
ATOM 1815 C CA . THR A 1 234 ? -30.127 -1.893 14.155 1.00 91.81 234 THR A CA 1
ATOM 1816 C C . THR A 1 234 ? -29.886 -3.007 13.132 1.00 91.81 234 THR A C 1
ATOM 1818 O O . THR A 1 234 ? -30.601 -4.006 13.134 1.00 91.81 234 THR A O 1
ATOM 1821 N N . VAL A 1 235 ? -28.865 -2.879 12.276 1.00 92.62 235 VAL A N 1
ATOM 1822 C CA . VAL A 1 235 ? -28.473 -3.931 11.320 1.00 92.62 235 VAL A CA 1
ATOM 1823 C C . VAL A 1 235 ? -28.170 -5.234 12.048 1.00 92.62 235 VAL A C 1
ATOM 1825 O O . VAL A 1 235 ? -28.721 -6.265 11.673 1.00 92.62 235 VAL A O 1
ATOM 1828 N N . CYS A 1 236 ? -27.362 -5.192 13.107 1.00 89.88 236 CYS A N 1
ATOM 1829 C CA . CYS A 1 236 ? -27.030 -6.393 13.871 1.00 89.88 236 CYS A CA 1
ATOM 1830 C C . CYS A 1 236 ? -28.274 -7.026 14.514 1.00 89.88 236 CYS A C 1
ATOM 1832 O O . CYS A 1 236 ? -28.489 -8.224 14.358 1.00 89.88 236 CYS A O 1
ATOM 1834 N N . GLN A 1 237 ? -29.151 -6.218 15.121 1.00 91.69 237 GLN A N 1
ATOM 1835 C CA . GLN A 1 237 ? -30.405 -6.712 15.707 1.00 91.69 237 GLN A CA 1
ATOM 1836 C C . GLN A 1 237 ? -31.327 -7.375 14.676 1.00 91.69 237 GLN A C 1
ATOM 1838 O O . GLN A 1 237 ? -31.985 -8.367 14.975 1.00 91.69 237 GLN A O 1
ATOM 1843 N N . VAL A 1 238 ? -31.400 -6.833 13.457 1.00 91.94 238 VAL A N 1
ATOM 1844 C CA . VAL A 1 238 ? -32.236 -7.401 12.391 1.00 91.94 238 VAL A CA 1
ATOM 1845 C C . VAL A 1 238 ? -31.611 -8.676 11.821 1.00 91.94 238 VAL A C 1
ATOM 1847 O O . VAL A 1 238 ? -32.336 -9.624 11.527 1.00 91.94 238 VAL A O 1
ATOM 1850 N N . LEU A 1 239 ? -30.285 -8.745 11.700 1.00 90.94 239 LEU A N 1
ATOM 1851 C CA . LEU A 1 239 ? -29.588 -9.964 11.275 1.00 90.94 239 LEU A CA 1
ATOM 1852 C C . LEU A 1 239 ? -29.769 -11.110 12.278 1.00 90.94 239 LEU A C 1
ATOM 1854 O O . LEU A 1 239 ? -29.966 -12.248 11.858 1.00 90.94 239 LEU A O 1
ATOM 1858 N N . ASP A 1 240 ? -29.833 -10.814 13.578 1.00 90.44 240 ASP A N 1
ATOM 1859 C CA . ASP A 1 240 ? -30.132 -11.812 14.615 1.00 90.44 240 ASP A CA 1
ATOM 1860 C C . ASP A 1 240 ? -31.525 -12.457 14.445 1.00 90.44 240 ASP A C 1
ATOM 1862 O O . ASP A 1 240 ? -31.767 -13.551 14.951 1.00 90.44 240 ASP A O 1
ATOM 1866 N N . THR A 1 241 ? -32.435 -11.835 13.681 1.00 91.62 241 THR A N 1
ATOM 1867 C CA . THR A 1 241 ? -33.749 -12.421 13.344 1.00 91.62 241 THR A CA 1
ATOM 1868 C C . THR A 1 241 ? -33.713 -13.401 12.163 1.00 91.62 241 THR A C 1
ATOM 1870 O O . THR A 1 241 ? -34.742 -13.980 11.819 1.00 91.62 241 THR A O 1
ATOM 1873 N N . GLY A 1 242 ? -32.544 -13.615 11.549 1.00 88.69 242 GLY A N 1
ATOM 1874 C CA . GLY A 1 242 ? -32.353 -14.544 10.430 1.00 88.69 242 GLY A CA 1
ATOM 1875 C C . GLY A 1 242 ? -32.597 -13.938 9.043 1.00 88.69 242 GLY A C 1
ATOM 1876 O O . GLY A 1 242 ? -32.817 -14.670 8.079 1.00 88.69 242 GLY A O 1
ATOM 1877 N N . VAL A 1 243 ? -32.578 -12.608 8.922 1.00 89.56 243 VAL A N 1
ATOM 1878 C CA . VAL A 1 243 ? -32.682 -11.911 7.629 1.00 89.56 243 VAL A CA 1
ATOM 1879 C C . VAL A 1 243 ? -31.385 -12.085 6.834 1.00 89.56 243 VAL A C 1
ATOM 1881 O O . VAL A 1 243 ? -30.290 -12.008 7.386 1.00 89.56 243 VAL A O 1
ATOM 1884 N N . THR A 1 244 ? -31.496 -12.288 5.520 1.00 90.38 244 THR A N 1
ATOM 1885 C CA . THR A 1 244 ? -30.317 -12.438 4.646 1.00 90.38 244 THR A CA 1
ATOM 1886 C C . THR A 1 244 ? -29.578 -11.111 4.441 1.00 90.38 244 THR A C 1
ATOM 1888 O O . THR A 1 244 ? -30.178 -10.031 4.480 1.00 90.38 244 THR A O 1
ATOM 1891 N N . PHE A 1 245 ? -28.273 -11.185 4.157 1.00 89.00 245 PHE A N 1
ATOM 1892 C CA . PHE A 1 245 ? -27.445 -10.010 3.859 1.00 89.00 245 PHE A CA 1
ATOM 1893 C C . PHE A 1 245 ? -28.045 -9.155 2.733 1.00 89.00 245 PHE A C 1
ATOM 1895 O O . PHE A 1 245 ? -28.133 -7.930 2.849 1.00 89.00 245 PHE A O 1
ATOM 1902 N N . GLU A 1 246 ? -28.526 -9.805 1.670 1.00 88.81 246 GLU A N 1
ATOM 1903 C CA . GLU A 1 246 ? -29.118 -9.124 0.523 1.00 88.81 246 GLU A CA 1
ATOM 1904 C C . GLU A 1 246 ? -30.381 -8.345 0.924 1.00 88.81 246 GLU A C 1
ATOM 1906 O O . GLU A 1 246 ? -30.474 -7.142 0.669 1.00 88.81 246 GLU A O 1
ATOM 1911 N N . GLN A 1 247 ? -31.316 -8.987 1.630 1.00 91.38 247 GLN A N 1
ATOM 1912 C CA . GLN A 1 247 ? -32.544 -8.341 2.110 1.00 91.38 247 GLN A CA 1
ATOM 1913 C C . GLN A 1 247 ? -32.246 -7.145 3.019 1.00 91.38 247 GLN A C 1
ATOM 1915 O O . GLN A 1 247 ? -32.905 -6.106 2.907 1.00 91.38 247 GLN A O 1
ATOM 1920 N N . MET A 1 248 ? -31.240 -7.256 3.892 1.00 92.56 248 MET A N 1
ATOM 1921 C CA . MET A 1 248 ? -30.852 -6.145 4.755 1.00 92.56 248 MET A CA 1
ATOM 1922 C C . MET A 1 248 ? -30.233 -4.997 3.950 1.00 92.56 248 MET A C 1
ATOM 1924 O O . MET A 1 248 ? -30.578 -3.836 4.177 1.00 92.56 248 MET A O 1
ATOM 1928 N N . SER A 1 249 ? -29.384 -5.301 2.965 1.00 92.06 249 SER A N 1
ATOM 1929 C CA . SER A 1 249 ? -28.784 -4.287 2.092 1.00 92.06 249 SER A CA 1
ATOM 1930 C C . SER A 1 249 ? -29.843 -3.509 1.297 1.00 92.06 249 SER A C 1
ATOM 1932 O O . SER A 1 249 ? -29.835 -2.278 1.310 1.00 92.06 249 SER A O 1
ATOM 1934 N N . TRP A 1 250 ? -30.841 -4.187 0.720 1.00 91.38 250 TRP A N 1
ATOM 1935 C CA . TRP A 1 250 ? -31.972 -3.536 0.051 1.00 91.38 250 TRP A CA 1
ATOM 1936 C C . TRP A 1 250 ? -32.799 -2.661 0.997 1.00 91.38 250 TRP A C 1
ATOM 1938 O O . TRP A 1 250 ? -33.237 -1.572 0.615 1.00 91.38 250 TRP A O 1
ATOM 1948 N N . ARG A 1 251 ? -32.995 -3.100 2.246 1.00 92.44 251 ARG A N 1
ATOM 1949 C CA . ARG A 1 251 ? -33.717 -2.319 3.260 1.00 92.44 251 ARG A CA 1
ATOM 1950 C C . ARG A 1 251 ? -32.986 -1.020 3.597 1.00 92.44 251 ARG A C 1
ATOM 1952 O O . ARG A 1 251 ? -33.623 0.030 3.640 1.00 92.44 251 ARG A O 1
ATOM 1959 N N . VAL A 1 252 ? -31.666 -1.080 3.789 1.00 92.56 252 VAL A N 1
ATOM 1960 C CA . VAL A 1 252 ? -30.826 0.103 4.053 1.00 92.56 252 VAL A CA 1
ATOM 1961 C C . VAL A 1 252 ? -30.782 1.035 2.841 1.00 92.56 252 VAL A C 1
ATOM 1963 O O . VAL A 1 252 ? -30.878 2.251 3.019 1.00 92.56 252 VAL A O 1
ATOM 1966 N N . ALA A 1 253 ? -30.693 0.480 1.627 1.00 93.69 253 ALA A N 1
ATOM 1967 C CA . ALA A 1 253 ? -30.704 1.246 0.382 1.00 93.69 253 ALA A CA 1
ATOM 1968 C C . ALA A 1 253 ? -31.981 2.081 0.255 1.00 93.69 253 ALA A C 1
ATOM 1970 O O . ALA A 1 253 ? -31.922 3.292 0.058 1.00 93.69 253 ALA A O 1
ATOM 1971 N N . LYS A 1 254 ? -33.138 1.440 0.457 1.00 93.31 254 LYS A N 1
ATOM 1972 C CA . LYS A 1 254 ? -34.448 2.090 0.371 1.00 93.31 254 LYS A CA 1
ATOM 1973 C C . LYS A 1 254 ? -34.675 3.122 1.478 1.00 93.31 254 LYS A C 1
ATOM 1975 O O . LYS A 1 254 ? -35.325 4.131 1.233 1.00 93.31 254 LYS A O 1
ATOM 1980 N N . LEU A 1 255 ? -34.168 2.872 2.687 1.00 92.75 255 LEU A N 1
ATOM 1981 C CA . LEU A 1 255 ? -34.334 3.785 3.823 1.00 92.75 255 LEU A CA 1
ATOM 1982 C C . LEU A 1 255 ? -33.551 5.092 3.639 1.00 92.75 255 LEU A C 1
ATOM 1984 O O . LEU A 1 255 ? -34.029 6.150 4.038 1.00 92.75 255 LEU A O 1
ATOM 1988 N N . ASN A 1 256 ? -32.352 5.009 3.060 1.00 91.19 256 ASN A N 1
ATOM 1989 C CA . ASN A 1 256 ? -31.437 6.145 2.945 1.00 91.19 256 ASN A CA 1
ATOM 1990 C C . ASN A 1 256 ? -31.368 6.752 1.535 1.00 91.19 256 ASN A C 1
ATOM 1992 O O . ASN A 1 256 ? -30.617 7.704 1.348 1.00 91.19 256 ASN A O 1
ATOM 1996 N N . ASP A 1 257 ? -32.139 6.231 0.575 1.00 93.50 257 ASP A N 1
ATOM 1997 C CA . ASP A 1 257 ? -32.118 6.640 -0.839 1.00 93.50 257 ASP A CA 1
ATOM 1998 C C . ASP A 1 257 ? -30.702 6.580 -1.452 1.00 93.50 257 ASP A C 1
ATOM 2000 O O . ASP A 1 257 ? -30.213 7.514 -2.085 1.00 93.50 257 ASP A O 1
ATOM 2004 N N . ILE A 1 258 ? -30.002 5.468 -1.199 1.00 92.69 258 ILE A N 1
ATOM 2005 C CA . ILE A 1 258 ? -28.626 5.225 -1.660 1.00 92.69 258 ILE A CA 1
ATOM 2006 C C . ILE A 1 258 ? -28.552 4.026 -2.604 1.00 92.69 258 ILE A C 1
ATOM 2008 O O . ILE A 1 258 ? -29.453 3.186 -2.652 1.00 92.69 258 ILE A O 1
ATOM 2012 N N . SER A 1 259 ? -27.442 3.917 -3.343 1.00 93.12 259 SER A N 1
ATOM 2013 C CA . SER A 1 259 ? -27.235 2.788 -4.249 1.00 93.12 259 SER A CA 1
ATOM 2014 C C . SER A 1 259 ? -27.208 1.451 -3.480 1.00 93.12 259 SER A C 1
ATOM 2016 O O . SER A 1 259 ? -26.695 1.399 -2.355 1.00 93.12 259 SER A O 1
ATOM 2018 N N . PRO A 1 260 ? -27.692 0.341 -4.074 1.00 89.25 260 PRO A N 1
ATOM 2019 C CA . PRO A 1 260 ? -27.640 -0.979 -3.436 1.00 89.25 260 PRO A CA 1
ATOM 2020 C C . PRO A 1 260 ? -26.213 -1.401 -3.071 1.00 89.25 260 PRO A C 1
ATOM 2022 O O . PRO A 1 260 ? -25.985 -2.047 -2.051 1.00 89.25 260 PRO A O 1
ATOM 2025 N N . LEU A 1 261 ? -25.236 -0.975 -3.875 1.00 88.94 261 LEU A N 1
ATOM 2026 C CA . LEU A 1 261 ? -23.821 -1.223 -3.628 1.00 88.94 261 LEU A CA 1
ATOM 2027 C C . LEU A 1 261 ? -23.318 -0.486 -2.379 1.00 88.94 261 LEU A C 1
ATOM 2029 O O . LEU A 1 261 ? -22.572 -1.058 -1.586 1.00 88.94 261 LEU A O 1
ATOM 2033 N N . ASP A 1 262 ? -23.725 0.767 -2.180 1.00 92.38 262 ASP A N 1
ATOM 2034 C CA . ASP A 1 262 ? -23.328 1.553 -1.009 1.00 92.38 262 ASP A CA 1
ATOM 2035 C C . ASP A 1 262 ? -24.018 1.064 0.263 1.00 92.38 262 ASP A C 1
ATOM 2037 O O . ASP A 1 262 ? -23.399 1.019 1.327 1.00 92.38 262 ASP A O 1
ATOM 2041 N N . ALA A 1 263 ? -25.261 0.599 0.142 1.00 92.56 263 ALA A N 1
ATOM 2042 C CA . ALA A 1 263 ? -25.955 -0.069 1.231 1.00 92.56 263 ALA A CA 1
ATOM 2043 C C . ALA A 1 263 ? -25.289 -1.400 1.610 1.00 92.56 263 ALA A C 1
ATOM 2045 O O . ALA A 1 263 ? -25.090 -1.666 2.794 1.00 92.56 263 ALA A O 1
ATOM 2046 N N . ALA A 1 264 ? -24.869 -2.207 0.631 1.00 91.38 264 ALA A N 1
ATOM 2047 C CA . ALA A 1 264 ? -24.118 -3.436 0.884 1.00 91.38 264 ALA A CA 1
ATOM 2048 C C . ALA A 1 264 ? -22.772 -3.150 1.572 1.00 91.38 264 ALA A C 1
ATOM 2050 O O . ALA A 1 264 ? -22.410 -3.832 2.530 1.00 91.38 264 ALA A O 1
ATOM 2051 N N . ARG A 1 265 ? -22.055 -2.096 1.151 1.00 91.62 265 ARG A N 1
ATOM 2052 C CA . ARG A 1 265 ? -20.830 -1.639 1.831 1.00 91.62 265 ARG A CA 1
ATOM 2053 C C . ARG A 1 265 ? -21.107 -1.233 3.274 1.00 91.62 265 ARG A C 1
ATOM 2055 O O . ARG A 1 265 ? -20.353 -1.638 4.152 1.00 91.62 265 ARG A O 1
ATOM 2062 N N . PHE A 1 266 ? -22.176 -0.476 3.526 1.00 94.50 266 PHE A N 1
ATOM 2063 C CA . PHE A 1 266 ? -22.566 -0.090 4.881 1.00 94.50 266 PHE A CA 1
ATOM 2064 C C . PHE A 1 266 ? -22.838 -1.314 5.759 1.00 94.50 266 PHE A C 1
ATOM 2066 O O . PHE A 1 266 ? -22.210 -1.457 6.808 1.00 94.50 266 PHE A O 1
ATOM 2073 N N . VAL A 1 267 ? -23.706 -2.223 5.305 1.00 93.81 267 VAL A N 1
ATOM 2074 C CA . VAL A 1 267 ? -24.062 -3.443 6.044 1.00 93.81 267 VAL A CA 1
ATOM 2075 C C . VAL A 1 267 ? -22.819 -4.292 6.313 1.00 93.81 267 VAL A C 1
ATOM 2077 O O . VAL A 1 267 ? -22.595 -4.683 7.454 1.00 93.81 267 VAL A O 1
ATOM 2080 N N . GLY A 1 268 ? -21.951 -4.493 5.318 1.00 90.88 268 GLY A N 1
ATOM 2081 C CA . GLY A 1 268 ? -20.699 -5.233 5.503 1.00 90.88 268 GLY A CA 1
ATOM 2082 C C . GLY A 1 268 ? -19.759 -4.578 6.520 1.00 90.88 268 GLY A C 1
ATOM 2083 O O . GLY A 1 268 ? -19.213 -5.251 7.392 1.00 90.88 268 GLY A O 1
ATOM 2084 N N . THR A 1 269 ? -19.611 -3.248 6.478 1.00 91.00 269 THR A N 1
ATOM 2085 C CA . THR A 1 269 ? -18.807 -2.527 7.480 1.00 91.00 269 THR A CA 1
ATOM 2086 C C . THR A 1 269 ? -19.415 -2.573 8.882 1.00 91.00 269 THR A C 1
ATOM 2088 O O . THR A 1 269 ? -18.665 -2.615 9.855 1.00 91.00 269 THR A O 1
ATOM 2091 N N . ALA A 1 270 ? -20.746 -2.593 8.998 1.00 91.94 270 ALA A N 1
ATOM 2092 C CA . ALA A 1 270 ? -21.448 -2.693 10.274 1.00 91.94 270 ALA A CA 1
ATOM 2093 C C . ALA A 1 270 ? -21.285 -4.090 10.891 1.00 91.94 270 ALA A C 1
ATOM 2095 O O . ALA A 1 270 ? -20.944 -4.194 12.068 1.00 91.94 270 ALA A O 1
ATOM 2096 N N . ILE A 1 271 ? -21.431 -5.149 10.084 1.00 91.31 271 ILE A N 1
ATOM 2097 C CA . ILE A 1 271 ? -21.196 -6.538 10.504 1.00 91.31 271 ILE A CA 1
ATOM 2098 C C . ILE A 1 271 ? -19.769 -6.696 11.033 1.00 91.31 271 ILE A C 1
ATOM 2100 O O . ILE A 1 271 ? -19.573 -7.150 12.159 1.00 91.31 271 ILE A O 1
ATOM 2104 N N . ALA A 1 272 ? -18.777 -6.230 10.270 1.00 88.31 272 ALA A N 1
ATOM 2105 C CA . ALA A 1 272 ? -17.374 -6.336 10.658 1.00 88.31 272 ALA A CA 1
ATOM 2106 C C . ALA A 1 272 ? -17.034 -5.576 11.957 1.00 88.31 272 ALA A C 1
ATOM 2108 O O . ALA A 1 272 ? -16.141 -5.996 12.692 1.00 88.31 272 ALA A O 1
ATOM 2109 N N . ALA A 1 273 ? -17.714 -4.458 12.236 1.00 85.81 273 ALA A N 1
ATOM 2110 C CA . ALA A 1 273 ? -17.432 -3.611 13.395 1.00 85.81 273 ALA A CA 1
ATOM 2111 C C . ALA A 1 273 ? -18.198 -4.020 14.666 1.00 85.81 273 ALA A C 1
ATOM 2113 O O . ALA A 1 273 ? -17.640 -3.931 15.761 1.00 85.81 273 ALA A O 1
ATOM 2114 N N . TYR A 1 274 ? -19.456 -4.453 14.532 1.00 88.25 274 TYR A N 1
ATOM 2115 C CA . TYR A 1 274 ? -20.378 -4.600 15.664 1.00 88.25 274 TYR A CA 1
ATOM 2116 C C . TYR A 1 274 ? -20.918 -6.019 15.868 1.00 88.25 274 TYR A C 1
ATOM 2118 O O . TYR A 1 274 ? -21.241 -6.370 17.001 1.00 88.25 274 TYR A O 1
ATOM 2126 N N . CYS A 1 275 ? -21.001 -6.847 14.824 1.00 90.38 275 CYS A N 1
ATOM 2127 C CA . CYS A 1 275 ? -21.524 -8.212 14.927 1.00 90.38 275 CYS A CA 1
ATOM 2128 C C . CYS A 1 275 ? -20.724 -9.216 14.074 1.00 90.38 275 CYS A C 1
ATOM 2130 O O . CYS A 1 275 ? -21.261 -9.806 13.131 1.00 90.38 275 CYS A O 1
ATOM 2132 N N . PRO A 1 276 ? -19.442 -9.463 14.416 1.00 86.19 276 PRO A N 1
ATOM 2133 C CA . PRO A 1 276 ? -18.545 -10.309 13.626 1.00 86.19 276 PRO A CA 1
ATOM 2134 C C . PRO A 1 276 ? -18.997 -11.774 13.527 1.00 86.19 276 PRO A C 1
ATOM 2136 O O . PRO A 1 276 ? -18.527 -12.497 12.651 1.00 86.19 276 PRO A O 1
ATOM 2139 N N . GLN A 1 277 ? -19.923 -12.222 14.381 1.00 86.00 277 GLN A N 1
ATOM 2140 C CA . GLN A 1 277 ? -20.561 -13.537 14.277 1.00 86.00 277 GLN A CA 1
ATOM 2141 C C . GLN A 1 277 ? -21.297 -13.747 12.944 1.00 86.00 277 GLN A C 1
ATOM 2143 O O . GLN A 1 277 ? -21.424 -14.881 12.494 1.00 86.00 277 GLN A O 1
ATOM 2148 N N . HIS A 1 278 ? -21.722 -12.662 12.291 1.00 86.44 278 HIS A N 1
ATOM 2149 C CA . HIS A 1 278 ? -22.412 -12.687 11.000 1.00 86.44 278 HIS A CA 1
ATOM 2150 C C . HIS A 1 278 ? -21.461 -12.542 9.805 1.00 86.44 278 HIS A C 1
ATOM 2152 O O . HIS A 1 278 ? -21.917 -12.401 8.673 1.00 86.44 278 HIS A O 1
ATOM 2158 N N . ASN A 1 279 ? -20.138 -12.587 10.018 1.00 83.62 279 ASN A N 1
ATOM 2159 C CA . ASN A 1 279 ? -19.157 -12.439 8.937 1.00 83.62 279 ASN A CA 1
ATOM 2160 C C . ASN A 1 279 ? -19.306 -13.494 7.832 1.00 83.62 279 ASN A C 1
ATOM 2162 O O . ASN A 1 279 ? -19.059 -13.187 6.668 1.00 83.62 279 ASN A O 1
ATOM 2166 N N . SER A 1 280 ? -19.751 -14.705 8.174 1.00 80.38 280 SER A N 1
ATOM 2167 C CA . SER A 1 280 ? -19.983 -15.787 7.210 1.00 80.38 280 SER A CA 1
ATOM 2168 C C . SER A 1 280 ? -21.089 -15.470 6.197 1.00 80.38 280 SER A C 1
ATOM 2170 O O . SER A 1 280 ? -21.049 -15.977 5.080 1.00 80.38 280 SER A O 1
ATOM 2172 N N . LEU A 1 281 ? -22.034 -14.580 6.530 1.00 77.44 281 LEU A N 1
ATOM 2173 C CA . LEU A 1 281 ? -23.086 -14.136 5.605 1.00 77.44 281 LEU A CA 1
ATOM 2174 C C . LEU A 1 281 ? -22.536 -13.293 4.443 1.00 77.44 281 LEU A C 1
ATOM 2176 O O . LEU A 1 281 ? -23.235 -13.087 3.455 1.00 77.44 281 LEU A O 1
ATOM 2180 N N . MET A 1 282 ? -21.302 -12.789 4.557 1.00 70.38 282 MET A N 1
ATOM 2181 C CA . MET A 1 282 ? -20.619 -12.056 3.487 1.00 70.38 282 MET A CA 1
ATOM 2182 C C . MET A 1 282 ? -19.844 -12.977 2.529 1.00 70.38 282 MET A C 1
ATOM 2184 O O . MET A 1 282 ? -19.408 -12.518 1.475 1.00 70.38 282 MET A O 1
ATOM 2188 N N . GLU A 1 283 ? -19.644 -14.249 2.892 1.00 65.50 283 GLU A N 1
ATOM 2189 C CA . GLU A 1 283 ? -18.856 -15.227 2.126 1.00 65.50 283 GLU A CA 1
ATOM 2190 C C . GLU A 1 283 ? -19.704 -16.137 1.234 1.00 65.50 283 GLU A C 1
ATOM 2192 O O . GLU A 1 283 ? -19.149 -16.799 0.357 1.00 65.50 283 GLU A O 1
ATOM 2197 N N . GLU A 1 284 ? -21.029 -16.170 1.409 1.00 50.09 284 GLU A N 1
ATOM 2198 C CA . GLU A 1 284 ? -21.891 -16.951 0.525 1.00 50.09 284 GLU A CA 1
ATOM 2199 C C . GLU A 1 284 ? -22.013 -16.269 -0.849 1.00 50.09 284 GLU A C 1
ATOM 2201 O O . GLU A 1 284 ? -22.548 -15.160 -0.949 1.00 50.09 284 GLU A O 1
ATOM 2206 N N . PRO A 1 285 ? -21.527 -16.904 -1.936 1.00 40.03 285 PRO A N 1
ATOM 2207 C CA . PRO A 1 285 ? -21.786 -16.402 -3.272 1.00 40.03 285 PRO A CA 1
ATOM 2208 C C . PRO A 1 285 ? -23.288 -16.513 -3.569 1.00 40.03 285 PRO A C 1
ATOM 2210 O O . PRO A 1 285 ? -23.930 -17.468 -3.115 1.00 40.03 285 PRO A O 1
ATOM 2213 N N . PRO A 1 286 ? -23.853 -15.580 -4.355 1.00 43.47 286 PRO A N 1
ATOM 2214 C CA . PRO A 1 286 ? -25.233 -15.700 -4.804 1.00 43.47 286 PRO A CA 1
ATOM 2215 C C . PRO A 1 286 ? -25.402 -17.041 -5.534 1.00 43.47 286 PRO A C 1
ATOM 2217 O O . PRO A 1 286 ? -24.631 -17.348 -6.448 1.00 43.47 286 PRO A O 1
ATOM 2220 N N . LYS A 1 287 ? -26.365 -17.853 -5.085 1.00 38.16 287 LYS A N 1
ATOM 2221 C CA . LYS A 1 287 ? -26.821 -19.046 -5.810 1.00 38.16 287 LYS A CA 1
ATOM 2222 C C . LYS A 1 287 ? -27.696 -18.651 -6.989 1.00 38.16 287 LYS A C 1
ATOM 2224 O O . LYS A 1 287 ? -28.504 -17.712 -6.821 1.00 38.16 287 LYS A O 1
#